Protein AF-0000000080868643 (afdb_homodimer)

Structure (mmCIF, N/CA/C/O backbone):
data_AF-0000000080868643-model_v1
#
loop_
_entity.id
_entity.type
_entity.pdbx_description
1 polymer 'Nuclear transport factor 2 family protein'
#
loop_
_atom_site.group_PDB
_atom_site.id
_atom_site.type_symbol
_atom_site.label_atom_id
_atom_site.label_alt_id
_atom_site.label_comp_id
_atom_site.label_asym_id
_atom_site.label_entity_id
_atom_site.label_seq_id
_atom_site.pdbx_PDB_ins_code
_atom_site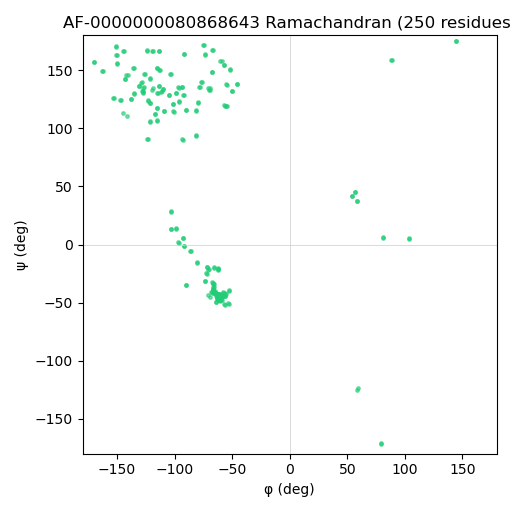.Cartn_x
_atom_site.Cartn_y
_atom_site.Cartn_z
_atom_site.occupancy
_atom_site.B_iso_or_equiv
_atom_site.auth_seq_id
_atom_site.auth_comp_id
_atom_site.auth_asym_id
_atom_site.auth_atom_id
_atom_site.pdbx_PDB_model_num
ATOM 1 N N . MET A 1 1 ? 17.516 -3.891 -23.109 1 47.38 1 MET A N 1
ATOM 2 C CA . MET A 1 1 ? 16.625 -4.742 -22.344 1 47.38 1 MET A CA 1
ATOM 3 C C . MET A 1 1 ? 15.188 -4.207 -22.391 1 47.38 1 MET A C 1
ATOM 5 O O . MET A 1 1 ? 14.977 -3.002 -22.516 1 47.38 1 MET A O 1
ATOM 9 N N . SER A 1 2 ? 14.289 -4.98 -22.844 1 57.53 2 SER A N 1
ATOM 10 C CA . SER A 1 2 ? 12.969 -4.457 -23.172 1 57.53 2 SER A CA 1
ATOM 11 C C . SER A 1 2 ? 12.336 -3.77 -21.953 1 57.53 2 SER A C 1
ATOM 13 O O . SER A 1 2 ? 12.531 -4.207 -20.828 1 57.53 2 SER A O 1
ATOM 15 N N . GLN A 1 3 ? 12.023 -2.525 -22.016 1 70.25 3 GLN A N 1
ATOM 16 C CA . GLN A 1 3 ? 11.414 -1.699 -20.984 1 70.25 3 GLN A CA 1
ATOM 17 C C . GLN A 1 3 ? 10.102 -2.314 -20.5 1 70.25 3 GLN A C 1
ATOM 19 O O . GLN A 1 3 ? 9.289 -2.781 -21.297 1 70.25 3 GLN A O 1
ATOM 24 N N . PRO A 1 4 ? 10.125 -2.619 -19.156 1 75.94 4 PRO A N 1
ATOM 25 C CA . PRO A 1 4 ? 8.844 -3.131 -18.656 1 75.94 4 PRO A CA 1
ATOM 26 C C . PRO A 1 4 ? 7.652 -2.305 -19.125 1 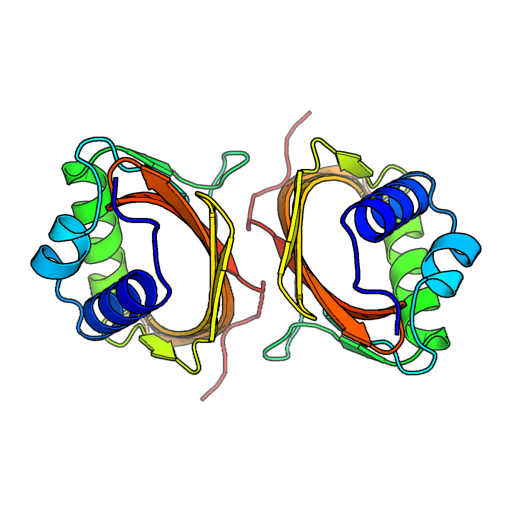75.94 4 PRO A C 1
ATOM 28 O O . PRO A 1 4 ? 7.789 -1.104 -19.375 1 75.94 4 PRO A O 1
ATOM 31 N N . THR A 1 5 ? 6.664 -3.047 -19.469 1 88 5 THR A N 1
ATOM 32 C CA . THR A 1 5 ? 5.434 -2.412 -19.922 1 88 5 THR A CA 1
ATOM 33 C C . THR A 1 5 ? 4.266 -2.793 -19.016 1 88 5 THR A C 1
ATOM 35 O O . THR A 1 5 ? 4.379 -3.711 -18.203 1 88 5 THR A O 1
ATOM 38 N N . THR A 1 6 ? 3.248 -2.084 -19.188 1 95.56 6 THR A N 1
ATOM 39 C CA . THR A 1 6 ? 2.033 -2.432 -18.453 1 95.56 6 THR A CA 1
ATOM 40 C C . THR A 1 6 ? 1.49 -3.779 -18.922 1 95.56 6 THR A C 1
ATOM 42 O O . THR A 1 6 ? 0.78 -4.457 -18.172 1 95.56 6 THR A O 1
ATOM 45 N N . GLN A 1 7 ? 1.863 -4.242 -20.078 1 95.94 7 GLN A N 1
ATOM 46 C CA . GLN A 1 7 ? 1.411 -5.535 -20.594 1 95.94 7 GLN A CA 1
ATOM 47 C C . GLN A 1 7 ? 1.932 -6.68 -19.719 1 95.94 7 GLN A C 1
ATOM 49 O O . GLN A 1 7 ? 1.234 -7.676 -19.516 1 95.94 7 GLN A O 1
ATOM 54 N N . LEU A 1 8 ? 3.174 -6.555 -19.312 1 97.19 8 LEU A N 1
ATOM 55 C CA . LEU A 1 8 ? 3.719 -7.566 -18.406 1 97.19 8 LEU A CA 1
ATOM 56 C C . LEU A 1 8 ? 2.902 -7.645 -17.125 1 97.19 8 LEU A C 1
ATOM 58 O O . LEU A 1 8 ? 2.584 -8.742 -16.656 1 97.19 8 LEU A O 1
ATOM 62 N N . LEU A 1 9 ? 2.551 -6.488 -16.531 1 98.44 9 LEU A N 1
ATOM 63 C CA . LEU A 1 9 ? 1.77 -6.457 -15.289 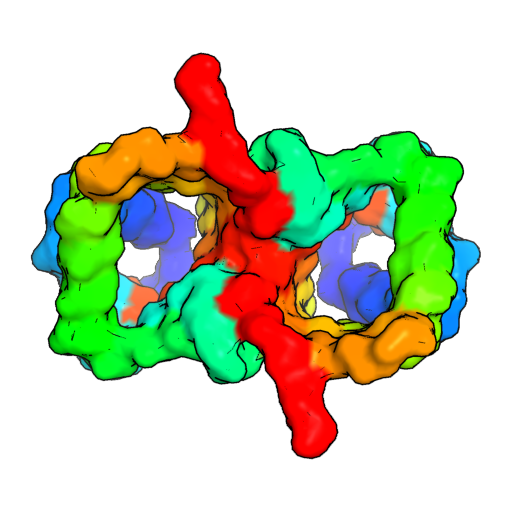1 98.44 9 LEU A CA 1
ATOM 64 C C . LEU A 1 9 ? 0.363 -6.996 -15.531 1 98.44 9 LEU A C 1
ATOM 66 O O . LEU A 1 9 ? -0.212 -7.645 -14.648 1 98.44 9 LEU A O 1
ATOM 70 N N . GLU A 1 10 ? -0.191 -6.703 -16.672 1 98.44 10 GL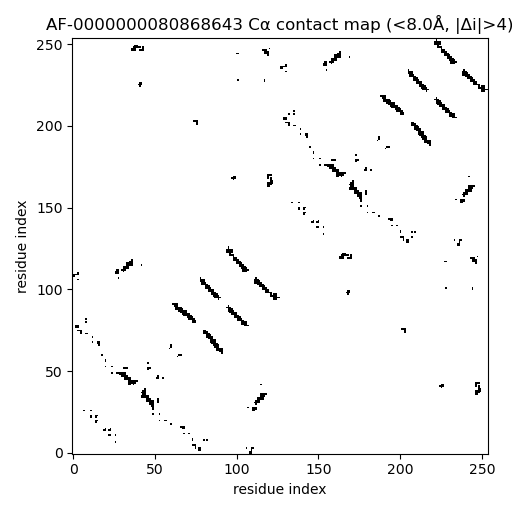U A N 1
ATOM 71 C CA . GLU A 1 10 ? -1.49 -7.262 -17.047 1 98.44 10 GLU A CA 1
ATOM 72 C C . GLU A 1 10 ? -1.435 -8.789 -17.109 1 98.44 10 GLU A C 1
ATOM 74 O O . GLU A 1 10 ? -2.299 -9.469 -16.562 1 98.44 10 GLU A O 1
ATOM 79 N N . ALA A 1 11 ? -0.429 -9.273 -17.781 1 98.44 11 ALA A N 1
ATOM 80 C CA . ALA A 1 11 ? -0.25 -10.719 -17.891 1 98.44 11 ALA A CA 1
ATOM 81 C C . ALA A 1 11 ? -0.025 -11.352 -16.516 1 98.44 11 ALA A C 1
ATOM 83 O O . ALA A 1 11 ? -0.562 -12.422 -16.234 1 98.44 11 ALA A O 1
ATOM 84 N N . PHE A 1 12 ? 0.775 -10.688 -15.758 1 98.69 12 PHE A N 1
ATOM 85 C CA . PHE A 1 12 ? 1.048 -11.172 -14.406 1 98.69 12 PHE A CA 1
ATOM 86 C C . PHE A 1 12 ? -0.232 -11.219 -13.586 1 98.69 12 PHE A C 1
ATOM 88 O O . PHE A 1 12 ? -0.521 -12.234 -12.938 1 98.69 12 PHE A O 1
ATOM 95 N N . SER A 1 13 ? -1.006 -10.164 -13.602 1 98.75 13 SER A N 1
ATOM 96 C CA . SER A 1 13 ? -2.277 -10.102 -12.883 1 98.75 13 SER A CA 1
ATOM 97 C C . SER A 1 13 ? -3.223 -11.203 -13.344 1 98.75 13 SER A C 1
ATOM 99 O O . SER A 1 13 ? -3.879 -11.852 -12.523 1 98.75 13 SER A O 1
ATOM 101 N N . ASP A 1 14 ? -3.291 -11.414 -14.633 1 98.75 14 ASP A N 1
ATOM 102 C CA . ASP A 1 14 ? -4.125 -12.477 -15.188 1 98.75 14 ASP A CA 1
ATOM 103 C C . ASP A 1 14 ? -3.697 -13.844 -14.664 1 98.75 14 ASP A C 1
ATOM 105 O O . ASP A 1 14 ? -4.539 -14.664 -14.289 1 98.75 14 ASP A O 1
ATOM 109 N N . ALA A 1 15 ? -2.408 -14.102 -14.664 1 98.88 15 ALA A N 1
ATOM 110 C CA . ALA A 1 15 ? -1.873 -15.375 -14.172 1 98.88 15 ALA A CA 1
ATOM 111 C C . ALA A 1 15 ? -2.184 -15.57 -12.695 1 98.88 15 ALA A C 1
ATOM 113 O O . ALA A 1 15 ? -2.535 -16.672 -12.266 1 98.88 15 ALA A O 1
ATOM 114 N N . LEU A 1 16 ? -2.008 -14.555 -11.906 1 98.75 16 LEU A N 1
ATOM 115 C CA . LEU A 1 16 ? -2.35 -14.609 -10.492 1 98.75 16 LEU A CA 1
ATOM 116 C C . LEU A 1 16 ? -3.814 -14.992 -10.297 1 98.75 16 LEU A C 1
ATOM 118 O O . LEU A 1 16 ? -4.133 -15.859 -9.477 1 98.75 16 LEU A O 1
ATOM 122 N N . ASN A 1 17 ? -4.688 -14.383 -11.086 1 98.75 17 ASN A N 1
ATOM 123 C CA . ASN A 1 17 ? -6.121 -14.578 -10.922 1 98.75 17 ASN A CA 1
ATOM 124 C C . ASN A 1 17 ? -6.555 -15.961 -11.398 1 98.75 17 ASN A C 1
ATOM 126 O O . ASN A 1 17 ? -7.555 -16.5 -10.922 1 98.75 17 ASN A O 1
ATOM 130 N N . ARG A 1 18 ? -5.785 -16.547 -12.289 1 98.56 18 ARG A N 1
ATOM 131 C CA . ARG A 1 18 ? -6.035 -17.906 -12.734 1 98.56 18 ARG A CA 1
ATOM 132 C C . ARG A 1 18 ? -5.371 -18.922 -11.805 1 98.56 18 ARG A C 1
ATOM 134 O O . ARG A 1 18 ? -5.516 -20.125 -11.984 1 98.56 18 ARG A O 1
ATOM 141 N N . HIS A 1 19 ? -4.664 -18.453 -10.922 1 98.81 19 HIS A N 1
ATOM 142 C CA . HIS A 1 19 ? -3.846 -19.266 -10.031 1 98.81 19 HIS A CA 1
ATOM 143 C C . HIS A 1 19 ? -2.924 -20.188 -10.82 1 98.81 19 HIS A C 1
ATOM 145 O O . HIS A 1 19 ? -2.789 -21.375 -10.492 1 98.81 19 HIS A O 1
ATOM 151 N N . ASP A 1 20 ? -2.363 -19.656 -11.844 1 98.81 20 ASP A N 1
ATOM 152 C CA . ASP A 1 20 ? -1.408 -20.344 -12.703 1 98.81 20 ASP A CA 1
ATOM 153 C C . ASP A 1 20 ? 0.027 -20.078 -12.25 1 98.81 20 ASP A C 1
ATOM 155 O O . ASP A 1 20 ? 0.69 -19.188 -12.773 1 98.81 20 ASP A O 1
ATOM 159 N N . ILE A 1 21 ? 0.496 -20.953 -11.383 1 98.88 21 ILE A N 1
ATOM 160 C CA . ILE A 1 21 ? 1.76 -20.703 -10.695 1 98.88 21 ILE A CA 1
ATOM 161 C C . ILE A 1 21 ? 2.908 -20.734 -11.703 1 98.88 21 ILE A C 1
ATOM 163 O O . ILE A 1 21 ? 3.857 -19.953 -11.602 1 98.88 21 ILE A O 1
ATOM 167 N N . ASP A 1 22 ? 2.875 -21.578 -12.641 1 98.88 22 ASP A N 1
ATOM 168 C CA . ASP A 1 22 ? 3.945 -21.656 -13.625 1 98.88 22 ASP A CA 1
ATOM 169 C C . ASP A 1 22 ? 4.039 -20.375 -14.445 1 98.88 22 ASP A C 1
ATOM 171 O O . ASP A 1 22 ? 5.137 -19.875 -14.703 1 98.88 22 ASP A O 1
ATOM 175 N N . ALA A 1 23 ? 2.916 -19.875 -14.867 1 98.88 23 ALA A N 1
ATOM 176 C CA . ALA A 1 23 ? 2.895 -18.609 -15.609 1 98.88 23 ALA A CA 1
ATOM 177 C C . ALA A 1 23 ? 3.426 -17.469 -14.766 1 98.88 23 ALA A C 1
ATOM 179 O O . ALA A 1 23 ? 4.215 -16.641 -15.242 1 98.88 23 ALA A O 1
ATOM 180 N N . VAL A 1 24 ? 2.996 -17.391 -13.5 1 98.88 24 VAL A N 1
ATOM 181 C CA . VAL A 1 24 ? 3.469 -16.344 -12.586 1 98.88 24 VAL A CA 1
ATOM 182 C C . VAL A 1 24 ? 4.992 -16.406 -12.484 1 98.88 24 VAL A C 1
ATOM 184 O O . VAL A 1 24 ? 5.672 -15.406 -12.734 1 98.88 24 VAL A O 1
ATOM 187 N N . MET A 1 25 ? 5.52 -17.578 -12.203 1 98.88 25 MET A N 1
ATOM 188 C CA . MET A 1 25 ? 6.949 -17.719 -11.961 1 98.88 25 MET A CA 1
ATOM 189 C C . MET A 1 25 ? 7.754 -17.438 -13.227 1 98.88 25 MET A C 1
ATOM 191 O O . MET A 1 25 ? 8.859 -16.906 -13.156 1 98.88 25 MET A O 1
ATOM 195 N N . SER A 1 26 ? 7.227 -17.766 -14.359 1 98.75 26 SER A N 1
ATOM 196 C CA . SER A 1 26 ? 7.926 -17.547 -15.625 1 98.75 26 SER A CA 1
ATOM 197 C C . SER A 1 26 ? 8.18 -16.062 -15.859 1 98.75 26 SER A C 1
ATOM 199 O O . SER A 1 26 ? 9.07 -15.688 -16.625 1 98.75 26 SER A O 1
ATOM 201 N N . MET A 1 27 ? 7.445 -15.211 -15.234 1 98.62 27 MET A N 1
ATOM 202 C CA . MET A 1 27 ? 7.551 -13.766 -15.438 1 98.62 27 MET A CA 1
ATOM 203 C C . MET A 1 27 ? 8.43 -13.133 -14.367 1 98.62 27 MET A C 1
ATOM 205 O O . MET A 1 27 ? 8.594 -11.914 -14.336 1 98.62 27 MET A O 1
ATOM 209 N N . MET A 1 28 ? 8.984 -13.945 -13.461 1 98.69 28 MET A N 1
ATOM 210 C CA . MET A 1 28 ? 9.812 -13.422 -12.375 1 98.69 28 MET A CA 1
ATOM 211 C C . MET A 1 28 ? 11.25 -13.914 -12.516 1 98.69 28 MET A C 1
ATOM 213 O O . MET A 1 28 ? 11.5 -14.961 -13.109 1 98.69 28 MET A O 1
ATOM 217 N N . THR A 1 29 ? 12.211 -13.141 -12.016 1 98.69 29 THR A N 1
ATOM 218 C CA . THR A 1 29 ? 13.625 -13.516 -12.062 1 98.69 29 THR A CA 1
ATOM 219 C C . THR A 1 29 ? 13.891 -14.727 -11.172 1 98.69 29 THR A C 1
ATOM 221 O O . THR A 1 29 ? 13.078 -15.055 -10.297 1 98.69 29 THR A O 1
ATOM 224 N N . ASP A 1 30 ? 15.008 -15.336 -11.289 1 98.5 30 ASP A N 1
ATOM 225 C CA . ASP A 1 30 ? 15.367 -16.516 -10.508 1 98.5 30 ASP A CA 1
ATOM 226 C C . ASP A 1 30 ? 15.508 -16.172 -9.023 1 98.5 30 ASP A C 1
ATOM 228 O O . ASP A 1 30 ? 15.18 -16.984 -8.156 1 98.5 30 ASP A O 1
ATOM 232 N N . ASP A 1 31 ? 15.977 -14.961 -8.805 1 98.75 31 ASP A N 1
ATOM 233 C CA . ASP A 1 31 ? 16.203 -14.516 -7.438 1 98.75 31 ASP A CA 1
ATOM 234 C C . ASP A 1 31 ? 15.086 -13.562 -6.984 1 98.75 31 ASP A C 1
ATOM 236 O O . ASP A 1 31 ? 15.336 -12.641 -6.207 1 98.75 31 ASP A O 1
ATOM 240 N N . CYS A 1 32 ? 13.938 -13.719 -7.527 1 98.94 32 CYS A N 1
ATOM 241 C CA . CYS A 1 32 ? 12.812 -12.836 -7.227 1 98.94 32 CYS A CA 1
ATOM 242 C C . CYS A 1 32 ? 12.508 -12.828 -5.734 1 98.94 32 CYS A C 1
ATOM 244 O O . CYS A 1 32 ? 12.883 -13.758 -5.012 1 98.94 32 CYS A O 1
ATOM 246 N N . VAL A 1 33 ? 11.93 -11.766 -5.285 1 98.94 33 VAL A N 1
ATOM 247 C CA . VAL A 1 33 ? 11.469 -11.602 -3.908 1 98.94 33 VAL A CA 1
ATOM 248 C C . VAL A 1 33 ? 10 -11.188 -3.896 1 98.94 33 VAL A C 1
ATOM 250 O O . VAL A 1 33 ? 9.578 -10.352 -4.695 1 98.94 33 VAL A O 1
ATOM 253 N N . PHE A 1 34 ? 9.25 -11.82 -3.033 1 98.94 34 PHE A N 1
ATOM 254 C CA . PHE A 1 34 ? 7.875 -11.43 -2.736 1 98.94 34 PHE A CA 1
ATOM 255 C C . PHE A 1 34 ? 7.734 -11.008 -1.279 1 98.94 34 PHE A C 1
ATOM 257 O O . PHE A 1 34 ? 7.914 -11.82 -0.372 1 98.94 34 PHE A O 1
ATOM 264 N N . HIS A 1 35 ? 7.477 -9.703 -1.01 1 98.94 35 HIS A N 1
ATOM 265 C CA . HIS A 1 35 ? 7.117 -9.203 0.311 1 98.94 35 HIS A CA 1
ATOM 266 C C . HIS A 1 35 ? 5.605 -9.219 0.518 1 98.94 35 HIS A C 1
ATOM 268 O O . HIS A 1 35 ? 4.871 -8.508 -0.164 1 98.94 35 HIS A O 1
ATOM 274 N N . ALA A 1 36 ? 5.188 -10.039 1.471 1 98.75 36 ALA A N 1
ATOM 275 C CA . ALA A 1 36 ? 3.758 -10.195 1.729 1 98.75 36 ALA A CA 1
ATOM 276 C C . ALA A 1 36 ? 3.197 -8.977 2.461 1 98.75 36 ALA A C 1
ATOM 278 O O . ALA A 1 36 ? 3.951 -8.102 2.893 1 98.75 36 ALA A O 1
ATOM 279 N N . ILE A 1 37 ? 1.905 -8.914 2.607 1 98.5 37 ILE A N 1
ATOM 280 C CA . ILE A 1 37 ? 1.199 -7.75 3.131 1 98.5 37 ILE A CA 1
ATOM 281 C C . ILE A 1 37 ? 1.481 -7.602 4.625 1 98.5 37 ILE A C 1
ATOM 283 O O . ILE A 1 37 ? 1.339 -6.512 5.184 1 98.5 37 ILE A O 1
ATOM 287 N N . ALA A 1 38 ? 1.878 -8.688 5.242 1 98.44 38 ALA A N 1
ATOM 288 C CA . ALA A 1 38 ? 1.992 -8.711 6.695 1 98.44 38 ALA A CA 1
ATOM 289 C C . ALA A 1 38 ? 3.186 -9.555 7.141 1 98.44 38 ALA A C 1
ATOM 291 O O . ALA A 1 38 ? 3.709 -10.359 6.363 1 98.44 38 ALA A O 1
ATOM 292 N N . GLY A 1 39 ? 3.568 -9.453 8.383 1 98 39 GLY A N 1
ATOM 293 C CA . GLY A 1 39 ? 4.652 -10.211 8.992 1 98 39 GLY A CA 1
ATOM 294 C C . GLY A 1 39 ? 5.434 -9.422 10.023 1 98 39 GLY A C 1
ATOM 295 O O . GLY A 1 39 ? 5.223 -8.219 10.18 1 98 39 GLY A O 1
ATOM 296 N N . PRO A 1 40 ? 6.316 -10.078 10.625 1 97.31 40 PRO A N 1
ATOM 297 C CA . PRO A 1 40 ? 7.02 -9.438 11.734 1 97.31 40 PRO A CA 1
ATOM 298 C C . PRO A 1 40 ? 8.141 -8.508 11.273 1 97.31 40 PRO A C 1
ATOM 300 O O . PRO A 1 40 ? 8.625 -7.688 12.055 1 97.31 40 PRO A O 1
ATOM 303 N N . GLU A 1 41 ? 8.539 -8.617 10.047 1 97.69 41 GLU A N 1
ATOM 304 C CA . GLU A 1 41 ? 9.664 -7.824 9.562 1 97.69 41 GLU A CA 1
ATOM 305 C C . GLU A 1 41 ? 9.188 -6.512 8.945 1 97.69 41 GLU A C 1
ATOM 307 O O . GLU A 1 41 ? 8 -6.363 8.625 1 97.69 41 GLU A O 1
ATOM 312 N N . LEU A 1 42 ? 10.062 -5.551 8.758 1 97.81 42 LEU A N 1
ATOM 313 C CA . LEU A 1 42 ? 9.758 -4.219 8.242 1 97.81 42 LEU A CA 1
ATOM 314 C C . LEU A 1 42 ? 9 -4.305 6.926 1 97.81 42 LEU A C 1
ATOM 316 O O . LEU A 1 42 ? 8.023 -3.576 6.719 1 97.81 42 LEU A O 1
ATOM 320 N N . GLN A 1 43 ? 9.328 -5.223 6.027 1 97.62 43 GLN A N 1
ATOM 321 C CA . GLN A 1 43 ? 8.719 -5.398 4.715 1 97.62 43 GLN A CA 1
ATOM 322 C C . GLN A 1 43 ? 7.578 -6.414 4.77 1 97.62 43 GLN A C 1
ATOM 324 O O . GLN A 1 43 ? 7.047 -6.812 3.73 1 97.62 43 GLN A O 1
ATOM 329 N N . GLY A 1 44 ? 7.234 -6.887 5.98 1 97.88 44 GLY A N 1
ATOM 330 C CA . GLY A 1 44 ? 6.414 -8.086 6.082 1 97.88 44 GLY A CA 1
ATOM 331 C C . GLY A 1 44 ? 7.199 -9.367 5.883 1 97.88 44 GLY A C 1
ATOM 332 O O . GLY A 1 44 ? 8.43 -9.359 5.934 1 97.88 44 GLY A O 1
ATOM 333 N N . LYS A 1 45 ? 6.48 -10.438 5.797 1 98.44 45 LYS A N 1
ATOM 334 C CA . LYS A 1 45 ? 7.156 -11.695 5.484 1 98.44 45 LYS A CA 1
ATOM 335 C C . LYS A 1 45 ? 7.676 -11.695 4.047 1 98.44 45 LYS A C 1
ATOM 337 O O . LYS A 1 45 ? 6.949 -11.336 3.117 1 98.44 45 LYS A O 1
ATOM 342 N N . SER A 1 46 ? 8.914 -12.102 3.936 1 98.81 46 SER A N 1
ATOM 343 C CA . SER A 1 46 ? 9.531 -12.164 2.613 1 98.81 46 SER A CA 1
ATOM 344 C C . SER A 1 46 ? 9.75 -13.602 2.172 1 98.81 46 SER A C 1
ATOM 346 O O . SER A 1 46 ? 10.172 -14.445 2.967 1 98.81 46 SER A O 1
ATOM 348 N N . PHE A 1 47 ? 9.375 -13.844 0.964 1 98.88 47 PHE A N 1
ATOM 349 C CA . PHE A 1 47 ? 9.727 -15.07 0.26 1 98.88 47 PHE A CA 1
ATOM 350 C C . PHE A 1 47 ? 10.82 -14.805 -0.771 1 98.88 47 PHE A C 1
ATOM 352 O O . PHE A 1 47 ? 10.672 -13.93 -1.624 1 98.88 47 PHE A O 1
ATOM 359 N N . VAL A 1 48 ? 11.867 -15.594 -0.708 1 98.88 48 VAL A N 1
ATOM 360 C CA . VAL A 1 48 ? 13.047 -15.258 -1.493 1 98.88 48 VAL A CA 1
ATOM 361 C C . VAL A 1 48 ? 13.398 -16.422 -2.42 1 98.88 48 VAL A C 1
ATOM 363 O O . VAL A 1 48 ? 13.641 -17.531 -1.96 1 98.88 48 VAL A O 1
ATOM 366 N N . GLY A 1 49 ? 13.445 -16.062 -3.666 1 98.88 49 GLY A N 1
ATOM 367 C CA . GLY A 1 49 ? 13.719 -17.062 -4.68 1 98.88 49 GLY A CA 1
ATOM 368 C C . GLY A 1 49 ? 12.469 -17.75 -5.203 1 98.88 49 GLY A C 1
ATOM 369 O O . GLY A 1 49 ? 11.43 -17.734 -4.539 1 98.88 49 GLY A O 1
ATOM 370 N N . GLN A 1 50 ? 12.602 -18.328 -6.395 1 98.81 50 GLN A N 1
ATOM 371 C CA . GLN A 1 50 ? 11.461 -18.922 -7.086 1 98.81 50 GLN A CA 1
ATOM 372 C C . GLN A 1 50 ? 10.773 -19.969 -6.215 1 98.81 50 GLN A C 1
ATOM 374 O O . GLN A 1 50 ? 9.547 -20.016 -6.137 1 98.81 50 GLN A O 1
ATOM 379 N N . ALA A 1 51 ? 11.547 -20.766 -5.566 1 98.81 51 ALA A N 1
ATOM 380 C CA . ALA A 1 51 ? 10.977 -21.875 -4.789 1 98.81 51 ALA A CA 1
ATOM 381 C C . ALA A 1 51 ? 10.109 -21.344 -3.65 1 98.81 51 ALA A C 1
ATOM 383 O O . ALA A 1 51 ? 8.969 -21.766 -3.482 1 98.81 51 ALA A O 1
ATOM 384 N N . GLU A 1 52 ? 10.633 -20.406 -2.889 1 98.88 52 GLU A N 1
ATOM 385 C CA . GLU A 1 52 ? 9.891 -19.859 -1.757 1 98.88 52 GLU A CA 1
ATOM 386 C C . GLU A 1 52 ? 8.695 -19.047 -2.227 1 98.88 52 GLU A C 1
ATOM 388 O O . GLU A 1 52 ? 7.621 -19.094 -1.621 1 98.88 52 GLU A O 1
ATOM 393 N N . VAL A 1 53 ? 8.898 -18.281 -3.26 1 98.94 53 VAL A N 1
ATOM 394 C CA . VAL A 1 53 ? 7.797 -17.469 -3.775 1 98.94 53 VAL A CA 1
ATOM 395 C C . VAL A 1 53 ? 6.68 -18.375 -4.281 1 98.94 53 VAL A C 1
ATOM 397 O O . VAL A 1 53 ? 5.504 -18.156 -3.965 1 98.94 53 VAL A O 1
ATOM 400 N N . ARG A 1 54 ? 7.035 -19.406 -5.059 1 98.88 54 ARG A N 1
ATOM 401 C CA . ARG A 1 54 ? 6.066 -20.391 -5.516 1 98.88 54 ARG A CA 1
ATOM 402 C C . ARG A 1 54 ? 5.277 -20.969 -4.348 1 98.88 54 ARG A C 1
ATOM 404 O O . ARG A 1 54 ? 4.047 -20.984 -4.367 1 98.88 54 ARG A O 1
ATOM 411 N N . GLN A 1 55 ? 5.965 -21.406 -3.365 1 98.81 55 GLN A N 1
ATOM 412 C CA . GLN A 1 55 ? 5.32 -22.016 -2.213 1 98.81 55 GLN A CA 1
ATOM 413 C C . GLN A 1 55 ? 4.41 -21.031 -1.491 1 98.81 55 GLN A C 1
ATOM 415 O O . GLN A 1 55 ? 3.314 -21.391 -1.06 1 98.81 55 GLN A O 1
ATOM 420 N N . GLY A 1 56 ? 4.906 -19.844 -1.319 1 98.56 56 GLY A N 1
ATOM 421 C CA . GLY A 1 56 ? 4.109 -18.828 -0.662 1 98.56 56 GLY A CA 1
ATOM 422 C C . GLY A 1 56 ? 2.799 -18.547 -1.37 1 98.56 56 GLY A C 1
ATOM 423 O O . GLY A 1 56 ? 1.742 -18.5 -0.736 1 98.56 56 GLY A O 1
ATOM 424 N N . LEU A 1 57 ? 2.844 -18.359 -2.643 1 98.75 57 LEU A N 1
ATOM 425 C CA . LEU A 1 57 ? 1.649 -18.062 -3.428 1 98.75 57 LEU A CA 1
ATOM 426 C C . LEU A 1 57 ? 0.701 -19.266 -3.443 1 98.75 57 LEU A C 1
ATOM 428 O O . LEU A 1 57 ? -0.511 -19.094 -3.283 1 98.75 57 LEU A O 1
ATOM 432 N N . GLU A 1 58 ? 1.223 -20.453 -3.584 1 98.69 58 GLU A N 1
ATOM 433 C CA . GLU A 1 58 ? 0.389 -21.641 -3.586 1 98.69 58 GLU A CA 1
ATOM 434 C C . GLU A 1 58 ? -0.302 -21.844 -2.24 1 98.69 58 GLU A C 1
ATOM 436 O O . GLU A 1 58 ? -1.474 -22.219 -2.188 1 98.69 58 GLU A O 1
ATOM 441 N N . ASN A 1 59 ? 0.438 -21.625 -1.209 1 98.44 59 ASN A N 1
ATOM 442 C CA . ASN A 1 59 ? -0.165 -21.719 0.117 1 98.44 59 ASN A CA 1
ATOM 443 C C . ASN A 1 59 ? -1.282 -20.688 0.291 1 98.44 59 ASN A C 1
ATOM 445 O O . ASN A 1 59 ? -2.322 -20.984 0.88 1 98.44 59 ASN A O 1
ATOM 449 N N . ALA A 1 60 ? -1.046 -19.484 -0.166 1 97.75 60 ALA A N 1
ATOM 450 C CA . ALA A 1 60 ? -2.076 -18.453 -0.106 1 97.75 60 ALA A CA 1
ATOM 451 C C . ALA A 1 60 ? -3.338 -18.906 -0.844 1 97.75 60 ALA A C 1
ATOM 453 O O . ALA A 1 60 ? -4.453 -18.703 -0.354 1 97.75 60 ALA A O 1
ATOM 454 N N . TRP A 1 61 ? -3.176 -19.531 -1.987 1 98.5 61 TRP A N 1
ATOM 455 C CA . TRP A 1 61 ? -4.305 -19.953 -2.805 1 98.5 61 TRP A CA 1
ATOM 456 C C . TRP A 1 61 ? -5 -21.156 -2.18 1 98.5 61 TRP A C 1
ATOM 458 O O . TRP A 1 61 ? -6.207 -21.359 -2.363 1 98.5 61 TRP A O 1
ATOM 468 N N . LYS A 1 62 ? -4.246 -21.953 -1.508 1 98.5 62 LYS A N 1
ATOM 469 C CA . LYS A 1 62 ? -4.855 -23.047 -0.758 1 98.5 62 LYS A CA 1
ATOM 470 C C . LYS A 1 62 ? -5.707 -22.516 0.392 1 98.5 62 LYS A C 1
ATOM 472 O O . LYS A 1 62 ? -6.77 -23.062 0.688 1 98.5 62 LYS A O 1
ATOM 477 N N . THR A 1 63 ? -5.242 -21.516 1.021 1 98.06 63 THR A N 1
ATOM 478 C CA . THR A 1 63 ? -5.945 -20.891 2.141 1 98.06 63 THR A CA 1
ATOM 479 C C . THR A 1 63 ? -7.195 -20.172 1.659 1 98.06 63 THR A C 1
ATOM 481 O O . THR A 1 63 ? -8.242 -20.234 2.299 1 98.06 63 THR A O 1
ATOM 484 N N . ALA A 1 64 ? -7.082 -19.438 0.603 1 98.38 64 ALA A N 1
ATOM 485 C CA . ALA A 1 64 ? -8.18 -18.75 -0.065 1 98.38 64 ALA A CA 1
ATOM 486 C C . ALA A 1 64 ? -8.281 -19.172 -1.53 1 98.38 64 ALA A C 1
ATOM 488 O O . ALA A 1 64 ? -7.746 -18.484 -2.41 1 98.38 64 ALA A O 1
ATOM 489 N N . PRO A 1 65 ? -9.016 -20.141 -1.852 1 98.5 65 PRO A N 1
ATOM 490 C CA . PRO A 1 65 ? -9.008 -20.719 -3.197 1 98.5 65 PRO A CA 1
ATOM 491 C C . PRO A 1 65 ? -9.664 -19.797 -4.23 1 98.5 65 PRO A C 1
ATOM 493 O O . PRO A 1 65 ? -9.492 -20.016 -5.438 1 98.5 65 PRO A O 1
ATOM 496 N N . ASP A 1 66 ? -10.469 -18.844 -3.75 1 98.5 66 ASP A N 1
ATOM 497 C CA . ASP A 1 66 ? -11.117 -17.922 -4.68 1 98.5 66 ASP A CA 1
ATOM 498 C C . ASP A 1 66 ? -10.422 -16.562 -4.684 1 98.5 66 ASP A C 1
ATOM 500 O O . ASP A 1 66 ? -10.984 -15.578 -5.16 1 98.5 66 ASP A O 1
ATOM 504 N N . ALA A 1 67 ? -9.219 -16.484 -4.098 1 98.69 67 ALA A N 1
ATOM 505 C CA . ALA A 1 67 ? -8.469 -15.227 -4.074 1 98.69 67 ALA A CA 1
ATOM 506 C C . ALA A 1 67 ? -8.375 -14.609 -5.469 1 98.69 67 ALA A C 1
ATOM 508 O O . ALA A 1 67 ? -8.078 -15.312 -6.441 1 98.69 67 ALA A O 1
ATOM 509 N N . SER A 1 68 ? -8.656 -13.367 -5.574 1 98.81 68 SER A N 1
ATOM 510 C CA . SER A 1 68 ? -8.562 -12.648 -6.844 1 98.81 68 SER A CA 1
ATOM 511 C C . SER A 1 68 ? -8.219 -11.18 -6.621 1 98.81 68 SER A C 1
ATOM 513 O O . SER A 1 68 ? -8.445 -10.641 -5.535 1 98.81 68 SER A O 1
ATOM 515 N N . TRP A 1 69 ? -7.676 -10.609 -7.523 1 98.75 69 TRP A N 1
ATOM 516 C CA . TRP A 1 69 ? -7.309 -9.195 -7.617 1 98.75 69 TRP A CA 1
ATOM 517 C C . TRP A 1 69 ? -7.973 -8.547 -8.828 1 98.75 69 TRP A C 1
ATOM 519 O O . TRP A 1 69 ? -7.5 -8.695 -9.953 1 98.75 69 TRP A O 1
ATOM 529 N N . THR A 1 70 ? -8.984 -7.742 -8.516 1 98.31 70 THR A N 1
ATOM 530 C CA . THR A 1 70 ? -9.844 -7.238 -9.578 1 98.31 70 THR A CA 1
ATOM 531 C C . THR A 1 70 ? -9.695 -5.727 -9.727 1 98.31 70 THR A C 1
ATOM 533 O O . THR A 1 70 ? -9.023 -5.082 -8.914 1 98.31 70 THR A O 1
ATOM 536 N N . ASP A 1 71 ? -10.219 -5.184 -10.836 1 97.75 71 ASP A N 1
ATOM 537 C CA . ASP A 1 71 ? -10.219 -3.754 -11.125 1 97.75 71 ASP A CA 1
ATOM 538 C C . ASP A 1 71 ? -8.805 -3.186 -11.117 1 97.75 71 ASP A C 1
ATOM 540 O O . ASP A 1 71 ? -8.547 -2.152 -10.492 1 97.75 71 ASP A O 1
ATOM 544 N N . ALA A 1 72 ? -7.902 -3.859 -11.734 1 98.5 72 ALA A N 1
ATOM 545 C CA . ALA A 1 72 ? -6.492 -3.498 -11.633 1 98.5 72 ALA A CA 1
ATOM 546 C C . ALA A 1 72 ? -6.16 -2.32 -12.539 1 98.5 72 ALA A C 1
ATOM 548 O O . ALA A 1 72 ? -6.637 -2.254 -13.68 1 98.5 72 ALA A O 1
ATOM 549 N N . GLU A 1 73 ? -5.469 -1.411 -12.102 1 98.31 73 GLU A N 1
ATOM 550 C CA . GLU A 1 73 ? -4.789 -0.364 -12.859 1 98.31 73 GLU A CA 1
ATOM 551 C C . GLU A 1 73 ? -3.275 -0.488 -12.742 1 98.31 73 GLU A C 1
ATOM 553 O O . GLU A 1 73 ? -2.742 -0.619 -11.641 1 98.31 73 GLU A O 1
ATOM 558 N N . HIS A 1 74 ? -2.629 -0.459 -13.891 1 98.44 74 HIS A N 1
ATOM 559 C CA . HIS A 1 74 ? -1.19 -0.702 -13.938 1 98.44 74 HIS A CA 1
ATOM 560 C C . HIS A 1 74 ? -0.434 0.552 -14.367 1 98.44 74 HIS A C 1
ATOM 562 O O . HIS A 1 74 ? -0.86 1.258 -15.281 1 98.44 74 HIS A O 1
ATOM 568 N N . HIS A 1 75 ? 0.649 0.8 -13.664 1 97.69 75 HIS A N 1
ATOM 569 C CA . HIS A 1 75 ? 1.567 1.887 -13.984 1 97.69 75 HIS A CA 1
ATOM 570 C C . HIS A 1 75 ? 3.01 1.395 -14.023 1 97.69 75 HIS A C 1
ATOM 572 O O . HIS A 1 75 ? 3.422 0.589 -13.188 1 97.69 75 HIS A O 1
ATOM 578 N N . VAL A 1 76 ? 3.75 1.825 -15.031 1 97.31 76 VAL A N 1
ATOM 579 C CA . VAL A 1 76 ? 5.164 1.486 -15.141 1 97.31 76 VAL A CA 1
ATOM 580 C C . VAL A 1 76 ? 5.988 2.758 -15.32 1 97.31 76 VAL A C 1
ATOM 582 O O . VAL A 1 76 ? 5.648 3.613 -16.141 1 97.31 76 VAL A O 1
ATOM 585 N N . ILE A 1 77 ? 6.984 2.902 -14.562 1 94.38 77 ILE A N 1
ATOM 586 C CA . ILE A 1 77 ? 7.887 4.047 -14.625 1 94.38 77 ILE A CA 1
ATOM 587 C C . ILE A 1 77 ? 9.328 3.584 -14.398 1 94.38 77 ILE A C 1
ATOM 589 O O . ILE A 1 77 ? 9.711 3.26 -13.266 1 94.38 77 ILE A O 1
ATOM 593 N N . GLY A 1 78 ? 10.117 3.637 -15.43 1 93.25 78 GLY A N 1
ATOM 594 C CA . GLY A 1 78 ? 11.461 3.078 -15.336 1 93.25 78 GLY A CA 1
ATOM 595 C C . GLY A 1 78 ? 11.469 1.6 -15 1 93.25 78 GLY A C 1
ATOM 596 O O . GLY A 1 78 ? 10.812 0.799 -15.672 1 93.25 78 GLY A O 1
ATOM 597 N N . ASP A 1 79 ? 12.172 1.273 -13.906 1 95.75 79 ASP A N 1
ATOM 598 C CA . ASP A 1 79 ? 12.266 -0.123 -13.492 1 95.75 79 ASP A CA 1
ATOM 599 C C . ASP A 1 79 ? 11.266 -0.427 -12.375 1 95.75 79 ASP A C 1
ATOM 601 O O . ASP A 1 79 ? 11.367 -1.46 -11.711 1 95.75 79 ASP A O 1
ATOM 605 N N . LYS A 1 80 ? 10.391 0.482 -12.219 1 97.69 80 LYS A N 1
ATOM 606 C CA . LYS A 1 80 ? 9.367 0.286 -11.203 1 97.69 80 LYS A CA 1
ATOM 607 C C . LYS A 1 80 ? 7.988 0.113 -11.836 1 97.69 80 LYS A C 1
ATOM 609 O O . LYS A 1 80 ? 7.73 0.626 -12.93 1 97.69 80 LYS A O 1
ATOM 614 N N . GLY A 1 81 ? 7.133 -0.633 -11.195 1 98.12 81 GLY A N 1
ATOM 615 C CA . GLY A 1 81 ? 5.723 -0.783 -11.523 1 98.12 81 GLY A CA 1
ATOM 616 C C . GLY A 1 81 ? 4.82 -0.721 -10.305 1 98.12 81 GLY A C 1
ATOM 617 O O . GLY A 1 81 ? 5.238 -1.062 -9.203 1 98.12 81 GLY A O 1
ATOM 618 N N . PHE A 1 82 ? 3.625 -0.296 -10.508 1 98.62 82 PHE A N 1
ATOM 619 C CA . PHE A 1 82 ? 2.604 -0.238 -9.469 1 98.62 82 PHE A CA 1
ATOM 620 C C . PHE A 1 82 ? 1.259 -0.715 -10 1 98.62 82 PHE A C 1
ATOM 622 O O . PHE A 1 82 ? 0.804 -0.254 -11.055 1 98.62 82 PHE A O 1
ATOM 629 N N . THR A 1 83 ? 0.676 -1.661 -9.367 1 98.81 83 THR A N 1
ATOM 630 C CA . THR A 1 83 ? -0.67 -2.133 -9.672 1 98.81 83 THR A CA 1
ATOM 631 C C . THR A 1 83 ? -1.614 -1.863 -8.5 1 98.81 83 THR A C 1
ATOM 633 O O . THR A 1 83 ? -1.368 -2.311 -7.379 1 98.81 83 THR A O 1
ATOM 636 N N . GLU A 1 84 ? -2.617 -1.07 -8.703 1 98.88 84 GLU A N 1
ATOM 637 C CA . GLU A 1 84 ? -3.729 -0.927 -7.766 1 98.88 84 GLU A CA 1
ATOM 638 C C . GLU A 1 84 ? -4.867 -1.88 -8.117 1 98.88 84 GLU A C 1
ATOM 640 O O . GLU A 1 84 ? -5.316 -1.929 -9.258 1 98.88 84 GLU A O 1
ATOM 645 N N . SER A 1 85 ? -5.301 -2.613 -7.121 1 98.88 85 SER A N 1
ATOM 646 C CA . SER A 1 85 ? -6.375 -3.57 -7.367 1 98.88 85 SER A CA 1
ATOM 647 C C . SER A 1 85 ? -7.211 -3.793 -6.113 1 98.88 85 SER A C 1
ATOM 649 O O . SER A 1 85 ? -6.941 -3.205 -5.066 1 98.88 85 SER A O 1
ATOM 651 N N . THR A 1 86 ? -8.312 -4.477 -6.242 1 98.88 86 THR A N 1
ATOM 652 C CA . THR A 1 86 ? -9.117 -4.969 -5.129 1 98.88 86 THR A CA 1
ATOM 653 C C . THR A 1 86 ? -8.852 -6.453 -4.891 1 98.88 86 THR A C 1
ATOM 655 O O . THR A 1 86 ? -9.141 -7.285 -5.754 1 98.88 86 THR A O 1
ATOM 658 N N . TYR A 1 87 ? -8.297 -6.746 -3.758 1 98.81 87 TYR A N 1
ATOM 659 C CA . TYR A 1 87 ? -8.219 -8.141 -3.338 1 98.81 87 TYR A CA 1
ATOM 660 C C . TYR A 1 87 ? -9.57 -8.625 -2.826 1 98.81 87 TYR A C 1
ATOM 662 O O . TYR A 1 87 ? -10.266 -7.91 -2.1 1 98.81 87 TYR A O 1
ATOM 670 N N . GLN A 1 88 ? -9.906 -9.82 -3.168 1 98.56 88 GLN A N 1
ATOM 671 C CA . GLN A 1 88 ? -11.023 -10.523 -2.549 1 98.56 88 GLN A CA 1
ATOM 672 C C . GLN A 1 88 ? -10.719 -12.008 -2.391 1 98.56 88 GLN A C 1
ATOM 674 O O . GLN A 1 88 ? -10.102 -12.617 -3.27 1 98.56 88 GLN A O 1
ATOM 679 N N . GLY A 1 89 ? -11.148 -12.555 -1.336 1 98.38 89 GLY A N 1
ATOM 680 C CA . GLY A 1 89 ? -10.961 -13.977 -1.086 1 98.38 89 GLY A CA 1
ATOM 681 C C . GLY A 1 89 ? -11.75 -14.477 0.109 1 98.38 89 GLY A C 1
ATOM 682 O O . GLY A 1 89 ? -12.156 -13.688 0.965 1 98.38 89 GLY A O 1
ATOM 683 N N . THR A 1 90 ? -11.992 -15.758 0.087 1 98.44 90 THR A N 1
ATOM 684 C CA . THR A 1 90 ? -12.602 -16.484 1.192 1 98.44 90 THR A CA 1
ATOM 685 C C . THR A 1 90 ? -11.688 -17.609 1.684 1 98.44 90 THR A C 1
ATOM 687 O O . THR A 1 90 ? -11.352 -18.516 0.924 1 98.44 90 THR A O 1
ATOM 690 N N . THR A 1 91 ? -11.336 -17.547 2.965 1 98.06 91 THR A N 1
ATOM 691 C CA . THR A 1 91 ? -10.477 -18.594 3.496 1 98.06 91 THR A CA 1
ATOM 692 C C . THR A 1 91 ? -11.258 -19.891 3.678 1 98.06 91 THR A C 1
ATOM 694 O O . THR A 1 91 ? -12.492 -19.891 3.674 1 98.06 91 THR A O 1
ATOM 697 N N . THR A 1 92 ? -10.5 -20.922 3.812 1 97.69 92 THR A N 1
ATOM 698 C CA . THR A 1 92 ? -11.109 -22.234 3.938 1 97.69 92 THR A CA 1
ATOM 699 C C . THR A 1 92 ? -11.969 -22.328 5.191 1 97.69 92 THR A C 1
ATOM 701 O O . THR A 1 92 ? -12.922 -23.109 5.246 1 97.69 92 THR A O 1
ATOM 704 N N . ASP A 1 93 ? -11.805 -21.516 6.18 1 96.31 93 ASP A N 1
ATOM 705 C CA . ASP A 1 93 ? -12.602 -21.5 7.402 1 96.31 93 ASP A CA 1
ATOM 706 C C . ASP A 1 93 ? -13.781 -20.531 7.273 1 96.31 93 ASP A C 1
ATOM 708 O O . ASP A 1 93 ? -14.484 -20.266 8.25 1 96.31 93 ASP A O 1
ATOM 712 N N . GLY A 1 94 ? -13.867 -19.891 6.148 1 96.75 94 GLY A N 1
ATOM 713 C CA . GLY A 1 94 ? -15.094 -19.188 5.828 1 96.75 94 GLY A CA 1
ATOM 714 C C . GLY A 1 94 ? -14.977 -17.688 6.008 1 96.75 94 GLY A C 1
ATOM 715 O O . GLY A 1 94 ? -15.953 -16.953 5.848 1 96.75 94 GLY A O 1
ATOM 716 N N . VAL A 1 95 ? -13.859 -17.156 6.297 1 97.12 95 VAL A N 1
ATOM 717 C CA . VAL A 1 95 ? -13.664 -15.711 6.469 1 97.12 95 VAL A CA 1
ATOM 718 C C . VAL A 1 95 ? -13.539 -15.039 5.102 1 97.12 95 VAL A C 1
ATOM 720 O O . VAL A 1 95 ? -12.672 -15.398 4.301 1 97.12 95 VAL A O 1
ATOM 723 N N . ARG A 1 96 ? -14.391 -14.086 4.809 1 98.06 96 ARG A N 1
ATOM 724 C CA . ARG A 1 96 ? -14.367 -13.328 3.562 1 98.06 96 ARG A CA 1
ATOM 725 C C . ARG A 1 96 ? -13.68 -11.984 3.76 1 98.06 96 ARG A C 1
ATOM 727 O O . ARG A 1 96 ? -13.992 -11.25 4.695 1 98.06 96 ARG A O 1
ATOM 734 N N . SER A 1 97 ? -12.766 -11.711 2.879 1 98.06 97 SER A N 1
ATOM 735 C CA . SER A 1 97 ? -12.031 -10.453 2.91 1 98.06 97 SER A CA 1
ATOM 736 C C . SER A 1 97 ? -12.109 -9.734 1.567 1 98.06 97 SER A C 1
ATOM 738 O O . SER A 1 97 ? -12.211 -10.375 0.52 1 98.06 97 SER A O 1
ATOM 740 N N . GLU A 1 98 ? -12.117 -8.508 1.591 1 98.69 98 GLU A N 1
ATOM 741 C CA . GLU A 1 98 ? -12.086 -7.598 0.45 1 98.69 98 GLU A CA 1
ATOM 742 C C . GLU A 1 98 ? -11.469 -6.258 0.836 1 98.69 98 GLU A C 1
ATOM 744 O O . GLU A 1 98 ? -11.891 -5.633 1.813 1 98.69 98 GLU A O 1
ATOM 749 N N . ALA A 1 99 ? -10.492 -5.875 0.117 1 98.56 99 ALA A N 1
ATOM 750 C CA . ALA A 1 99 ? -9.836 -4.609 0.432 1 98.56 99 ALA A CA 1
ATOM 751 C C . ALA A 1 99 ? -9 -4.113 -0.749 1 98.56 99 ALA A C 1
ATOM 753 O O . ALA A 1 99 ? -8.492 -4.914 -1.533 1 98.56 99 ALA A O 1
ATOM 754 N N . ARG A 1 100 ? -8.852 -2.842 -0.917 1 98.81 100 ARG A N 1
ATOM 755 C CA . ARG A 1 100 ? -7.938 -2.279 -1.905 1 98.81 100 ARG A CA 1
ATOM 756 C C . ARG A 1 100 ? -6.488 -2.572 -1.539 1 98.81 100 ARG A C 1
ATOM 758 O O . ARG A 1 100 ? -6.152 -2.699 -0.359 1 98.81 100 ARG A O 1
ATOM 765 N N . MET A 1 101 ? -5.688 -2.711 -2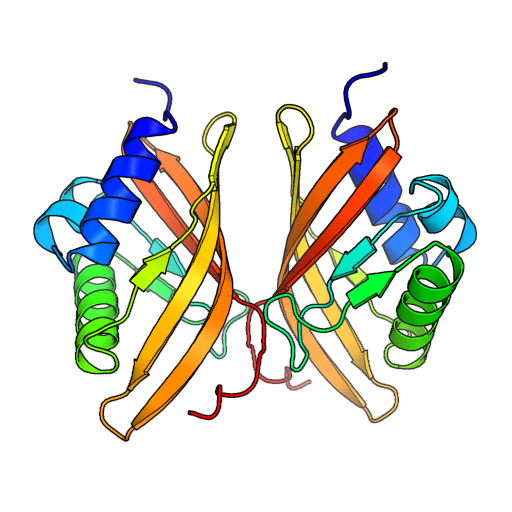.559 1 98.88 101 MET A N 1
ATOM 766 C CA . MET A 1 101 ? -4.277 -3.016 -2.33 1 98.88 101 MET A CA 1
ATOM 767 C C . MET A 1 101 ? -3.41 -2.447 -3.449 1 98.88 101 MET A C 1
ATOM 769 O O . MET A 1 101 ? -3.926 -2.014 -4.48 1 98.88 101 MET A O 1
ATOM 773 N N . ILE A 1 102 ? -2.109 -2.33 -3.23 1 98.88 102 ILE A N 1
ATOM 774 C CA . ILE A 1 102 ? -1.107 -1.983 -4.234 1 98.88 102 ILE A CA 1
ATOM 775 C C . ILE A 1 102 ? 0.017 -3.016 -4.219 1 98.88 102 ILE A C 1
ATOM 777 O O . ILE A 1 102 ? 0.491 -3.41 -3.15 1 98.88 102 ILE A O 1
ATOM 781 N N . ASP A 1 103 ? 0.383 -3.488 -5.316 1 98.88 103 ASP A N 1
ATOM 782 C CA . ASP A 1 103 ? 1.651 -4.184 -5.512 1 98.88 103 ASP A CA 1
ATOM 783 C C . ASP A 1 103 ? 2.68 -3.271 -6.18 1 98.88 103 ASP A C 1
ATOM 785 O O . ASP A 1 103 ? 2.443 -2.762 -7.277 1 98.88 103 ASP A O 1
ATOM 789 N N . ALA A 1 104 ? 3.789 -3.051 -5.52 1 98.88 104 ALA A N 1
ATOM 790 C CA . ALA A 1 104 ? 4.934 -2.387 -6.133 1 98.88 104 ALA A CA 1
ATOM 791 C C . ALA A 1 104 ? 5.914 -3.404 -6.711 1 98.88 104 ALA A C 1
ATOM 793 O O . ALA A 1 104 ? 6.23 -4.406 -6.066 1 98.88 104 ALA A O 1
ATOM 794 N N . PHE A 1 105 ? 6.375 -3.127 -7.895 1 98.81 105 PHE A N 1
ATOM 795 C CA . PHE A 1 105 ? 7.266 -4.047 -8.594 1 98.81 105 PHE A CA 1
ATOM 796 C C . PHE A 1 105 ? 8.586 -3.365 -8.93 1 98.81 105 PHE A C 1
ATOM 798 O O . PHE A 1 105 ? 8.617 -2.168 -9.219 1 98.81 105 PHE A O 1
ATOM 805 N N . THR A 1 106 ? 9.625 -4.109 -8.828 1 98.62 106 THR A N 1
ATOM 806 C CA . THR A 1 106 ? 10.914 -3.781 -9.438 1 98.62 106 THR A CA 1
ATOM 807 C C . THR A 1 106 ? 11.234 -4.746 -10.57 1 98.62 106 THR A C 1
ATOM 809 O O . THR A 1 106 ? 11.094 -5.961 -10.422 1 98.62 106 THR A O 1
ATOM 812 N N . PHE A 1 107 ? 11.625 -4.191 -11.672 1 98.19 107 PHE A N 1
ATOM 813 C CA . PHE A 1 107 ? 11.922 -5.012 -12.836 1 98.19 107 PHE A CA 1
ATOM 814 C C . PHE A 1 107 ? 13.422 -5.137 -13.039 1 98.19 107 PHE A C 1
ATOM 816 O O . PHE A 1 107 ? 14.18 -4.207 -12.742 1 98.19 107 PHE A O 1
ATOM 823 N N . ARG A 1 108 ? 13.844 -6.227 -13.516 1 97.31 108 ARG A N 1
ATOM 824 C CA . ARG A 1 108 ? 15.211 -6.492 -13.945 1 97.31 108 ARG A CA 1
ATOM 825 C C . ARG A 1 108 ? 15.234 -7.469 -15.117 1 97.31 108 ARG A C 1
ATOM 827 O O . ARG A 1 108 ? 14.625 -8.539 -15.055 1 97.31 108 ARG A O 1
ATOM 834 N N . ASP A 1 109 ? 15.867 -7.062 -16.219 1 93.88 109 ASP A N 1
ATOM 835 C CA . ASP A 1 109 ? 16.047 -7.906 -17.391 1 93.88 109 ASP A CA 1
ATOM 836 C C . ASP A 1 109 ? 14.703 -8.375 -17.938 1 93.88 109 ASP A C 1
ATOM 838 O O . ASP A 1 109 ? 14.523 -9.555 -18.25 1 93.88 109 ASP A O 1
ATOM 842 N N . GLY A 1 110 ? 13.75 -7.473 -17.875 1 94.81 110 GLY A N 1
ATOM 843 C CA . GLY A 1 110 ? 12.461 -7.723 -18.516 1 94.81 110 GLY A CA 1
ATOM 844 C C . GLY A 1 110 ? 11.547 -8.586 -17.672 1 94.81 110 GLY A C 1
ATOM 845 O O . GLY A 1 110 ? 10.461 -8.961 -18.109 1 94.81 110 GLY A O 1
ATOM 846 N N . LYS A 1 111 ? 11.93 -8.914 -16.438 1 97.81 111 LYS A N 1
ATOM 847 C CA . LYS A 1 111 ? 11.148 -9.734 -15.516 1 97.81 111 LYS A CA 1
ATOM 848 C C . LYS A 1 111 ? 10.906 -9.008 -14.195 1 97.81 111 LYS A C 1
ATOM 850 O O . LYS A 1 111 ? 11.5 -7.961 -13.938 1 97.81 111 LYS A O 1
ATOM 855 N N . ILE A 1 112 ? 10.023 -9.523 -13.445 1 98.62 112 ILE A N 1
ATOM 856 C CA . ILE A 1 112 ? 9.75 -8.992 -12.109 1 98.62 112 ILE A CA 1
ATOM 857 C C . ILE A 1 112 ? 10.781 -9.523 -11.125 1 98.62 112 ILE A C 1
ATOM 859 O O . ILE A 1 112 ? 10.859 -10.734 -10.883 1 98.62 112 ILE A O 1
ATOM 863 N N . ALA A 1 113 ? 11.57 -8.68 -10.578 1 98.81 113 ALA A N 1
ATOM 864 C CA . ALA A 1 113 ? 12.547 -9.062 -9.562 1 98.81 113 ALA A CA 1
ATOM 865 C C . ALA A 1 113 ? 11.953 -8.969 -8.164 1 98.81 113 ALA A C 1
ATOM 867 O O . ALA A 1 113 ? 12.328 -9.727 -7.27 1 98.81 113 ALA A O 1
ATOM 868 N N . VAL A 1 114 ? 11.078 -8 -7.949 1 98.94 114 VAL A N 1
ATOM 869 C CA . VAL A 1 114 ? 10.453 -7.812 -6.645 1 98.94 114 VAL A CA 1
ATOM 870 C C . VAL A 1 114 ? 8.961 -7.562 -6.816 1 98.94 114 VAL A C 1
ATOM 872 O O . VAL A 1 114 ? 8.547 -6.789 -7.688 1 98.94 114 VAL A O 1
ATOM 875 N N . LYS A 1 115 ? 8.141 -8.242 -6.121 1 98.94 115 LYS A N 1
ATOM 876 C CA . LYS A 1 115 ? 6.75 -7.93 -5.82 1 98.94 115 LYS A CA 1
ATOM 877 C C . LYS A 1 115 ? 6.578 -7.551 -4.352 1 98.94 115 LYS A C 1
ATOM 879 O O . LYS A 1 115 ? 6.887 -8.344 -3.461 1 98.94 115 LYS A O 1
ATOM 884 N N . ASN A 1 116 ? 6.219 -6.375 -4.09 1 98.94 116 ASN A N 1
ATOM 885 C CA . ASN A 1 116 ? 6.004 -5.84 -2.75 1 98.94 116 ASN A CA 1
ATOM 886 C C . ASN A 1 116 ? 4.543 -5.457 -2.527 1 98.94 116 ASN A C 1
ATOM 888 O O . ASN A 1 116 ? 4.074 -4.449 -3.059 1 98.94 116 ASN A O 1
ATOM 892 N N . ALA A 1 117 ? 3.812 -6.273 -1.731 1 98.94 117 ALA A N 1
ATOM 893 C CA . ALA A 1 117 ? 2.363 -6.133 -1.608 1 98.94 117 ALA A CA 1
ATOM 894 C C . ALA A 1 117 ? 1.993 -5.312 -0.378 1 98.94 117 ALA A C 1
ATOM 896 O O . ALA A 1 117 ? 2.576 -5.488 0.694 1 98.94 117 ALA A O 1
ATOM 897 N N . PHE A 1 118 ? 1.094 -4.395 -0.49 1 98.94 118 PHE A N 1
ATOM 898 C CA . PHE A 1 118 ? 0.471 -3.596 0.559 1 98.94 118 PHE A CA 1
ATOM 899 C C . PHE A 1 118 ? -1.048 -3.65 0.451 1 98.94 118 PHE A C 1
ATOM 901 O O . PHE A 1 118 ? -1.6 -3.596 -0.65 1 98.94 118 PHE A O 1
ATOM 908 N N . ARG A 1 119 ? -1.705 -3.727 1.509 1 98.81 119 ARG A N 1
ATOM 909 C CA . ARG A 1 119 ? -3.16 -3.826 1.492 1 98.81 119 ARG A CA 1
ATOM 910 C C . ARG A 1 119 ? -3.775 -3.027 2.637 1 98.81 119 ARG A C 1
ATOM 912 O O . ARG A 1 119 ? -3.211 -2.965 3.73 1 98.81 119 ARG A O 1
ATOM 919 N N . LYS A 1 120 ? -4.965 -2.441 2.381 1 98.81 120 LYS A N 1
ATOM 920 C CA . LYS A 1 120 ? -5.734 -1.822 3.457 1 98.81 120 LYS A CA 1
ATOM 921 C C . LYS A 1 120 ? -5.98 -2.809 4.594 1 98.81 120 LYS A C 1
ATOM 923 O O . LYS A 1 120 ? -6.254 -3.986 4.352 1 98.81 120 LYS A O 1
ATOM 928 N N . ASN A 1 121 ? -5.82 -2.277 5.742 1 97.81 121 ASN A N 1
ATOM 929 C CA . ASN A 1 121 ? -6.293 -3.047 6.887 1 97.81 121 ASN A CA 1
ATOM 930 C C . ASN A 1 121 ? -7.797 -2.891 7.086 1 97.81 121 ASN A C 1
ATOM 932 O O . ASN A 1 121 ? -8.25 -1.933 7.715 1 97.81 121 ASN A O 1
ATOM 936 N N . ARG A 1 122 ? -8.547 -3.785 6.539 1 98.12 122 ARG A N 1
ATOM 937 C CA . ARG A 1 122 ? -10 -3.803 6.602 1 98.12 122 ARG A CA 1
ATOM 938 C C . ARG A 1 122 ? -10.508 -5.07 7.281 1 98.12 122 ARG A C 1
ATOM 940 O O . ARG A 1 122 ? -10.039 -6.168 6.988 1 98.12 122 ARG A O 1
ATOM 947 N N . PRO A 1 123 ? -11.453 -4.938 8.219 1 97.06 123 PRO A N 1
ATOM 948 C CA . PRO A 1 123 ? -12.039 -6.156 8.781 1 97.06 123 PRO A CA 1
ATOM 949 C C . PRO A 1 123 ? -12.703 -7.039 7.73 1 97.06 123 PRO A C 1
ATOM 951 O O . PRO A 1 123 ? -13.031 -6.566 6.641 1 97.06 123 PRO A O 1
ATOM 954 N N . PRO A 1 124 ? -12.82 -8.281 8.094 1 96.88 124 PRO A N 1
ATOM 955 C CA . PRO A 1 124 ? -13.531 -9.172 7.18 1 96.88 124 PRO A CA 1
ATOM 956 C C . PRO A 1 124 ? -14.906 -8.633 6.781 1 96.88 124 PRO A C 1
ATOM 958 O O . PRO A 1 124 ? -15.523 -7.887 7.543 1 96.88 124 PRO A O 1
ATOM 961 N N . VAL A 1 125 ? -15.273 -9.039 5.59 1 93.81 125 VAL A N 1
ATOM 962 C CA . VAL A 1 125 ? -16.547 -8.523 5.086 1 93.81 125 VAL A CA 1
ATOM 963 C C . VAL A 1 125 ? -17.656 -9.539 5.363 1 93.81 125 VAL A C 1
ATOM 965 O O . VAL A 1 125 ? -17.438 -10.75 5.293 1 93.81 125 VAL A O 1
ATOM 968 N N . ASN A 1 126 ? -18.578 -9.109 5.992 1 77.25 126 ASN A N 1
ATOM 969 C CA . ASN A 1 126 ? -19.734 -9.953 6.27 1 77.25 126 ASN A CA 1
ATOM 970 C C . ASN A 1 126 ? -20.562 -10.211 5.004 1 77.25 126 ASN A C 1
ATOM 972 O O . ASN A 1 126 ? -20.625 -9.352 4.121 1 77.25 126 ASN A O 1
ATOM 976 N N . ALA A 1 127 ? -20.922 -11.57 4.895 1 60.91 127 ALA A N 1
ATOM 977 C CA . ALA A 1 127 ? -21.859 -11.914 3.832 1 60.91 127 ALA A CA 1
ATOM 978 C C . ALA A 1 127 ? -23.094 -11.023 3.889 1 60.91 127 ALA A C 1
ATOM 980 O O . ALA A 1 127 ? -23.516 -10.602 4.969 1 60.91 127 ALA A O 1
ATOM 981 N N . MET B 1 1 ? -1.188 22.812 -17.562 1 47.22 1 MET B N 1
ATOM 982 C CA . MET B 1 1 ? -1.144 22.641 -16.109 1 47.22 1 MET B CA 1
ATOM 983 C C . MET B 1 1 ? 0.136 21.922 -15.695 1 47.22 1 MET B C 1
ATOM 985 O O . MET B 1 1 ? 0.701 21.141 -16.469 1 47.22 1 MET B O 1
ATOM 989 N N . SER B 1 2 ? 0.893 22.5 -14.852 1 57.06 2 SER B N 1
ATOM 990 C CA . SER B 1 2 ? 2.242 22.016 -14.609 1 57.06 2 SER B CA 1
ATOM 991 C C . SER B 1 2 ? 2.227 20.547 -14.195 1 57.06 2 SER B C 1
ATOM 993 O O . SER B 1 2 ? 1.317 20.109 -13.484 1 57.06 2 SER B O 1
ATOM 995 N N . GLN B 1 3 ? 2.824 19.672 -14.906 1 69.31 3 GLN B N 1
ATOM 996 C CA . GLN B 1 3 ? 2.934 18.234 -14.672 1 69.31 3 GLN B CA 1
ATOM 997 C C . GLN B 1 3 ? 3.498 17.938 -13.289 1 69.31 3 GLN B C 1
ATOM 999 O O . GLN B 1 3 ? 4.457 18.578 -12.852 1 69.31 3 GLN B O 1
ATOM 1004 N N . PRO B 1 4 ? 2.643 17.219 -12.492 1 74.69 4 PRO B N 1
ATOM 1005 C CA . PRO B 1 4 ? 3.209 16.875 -11.188 1 74.69 4 PRO B CA 1
ATOM 1006 C C . PRO B 1 4 ? 4.633 16.328 -11.289 1 74.69 4 PRO B C 1
ATOM 1008 O O . PRO B 1 4 ? 5.004 15.742 -12.305 1 74.69 4 PRO B O 1
ATOM 1011 N N . THR B 1 5 ? 5.391 16.797 -10.367 1 87.75 5 THR B N 1
ATOM 1012 C CA . THR B 1 5 ? 6.777 16.359 -10.305 1 87.75 5 THR B CA 1
ATOM 1013 C C . THR B 1 5 ? 7.062 15.656 -8.977 1 87.75 5 THR B C 1
ATOM 1015 O O . THR B 1 5 ? 6.258 15.727 -8.047 1 87.75 5 THR B O 1
ATOM 1018 N N . THR B 1 6 ? 8.141 15.023 -8.969 1 95.56 6 THR B N 1
ATOM 1019 C CA . THR B 1 6 ? 8.57 14.414 -7.711 1 95.56 6 THR B CA 1
ATOM 1020 C C . THR B 1 6 ? 8.883 15.484 -6.668 1 95.56 6 THR B C 1
ATOM 1022 O O . THR B 1 6 ? 8.82 15.227 -5.465 1 95.56 6 THR B O 1
ATOM 1025 N N . GLN B 1 7 ? 9.133 16.703 -7.07 1 95.81 7 GLN B N 1
ATOM 1026 C CA . GLN B 1 7 ? 9.422 17.781 -6.145 1 95.81 7 GLN B CA 1
ATOM 1027 C C . GLN B 1 7 ? 8.211 18.094 -5.262 1 95.81 7 GLN B C 1
ATOM 1029 O O . GLN B 1 7 ? 8.359 18.422 -4.086 1 95.81 7 GLN B O 1
ATOM 1034 N N . LEU B 1 8 ? 7.043 18.062 -5.863 1 97.19 8 LEU B N 1
ATOM 1035 C CA . LEU B 1 8 ? 5.832 18.266 -5.074 1 97.19 8 LEU B CA 1
ATOM 1036 C C . LEU B 1 8 ? 5.711 17.203 -3.99 1 97.19 8 LEU B C 1
ATOM 1038 O O . LEU B 1 8 ? 5.387 17.5 -2.842 1 97.19 8 LEU B O 1
ATOM 1042 N N . LEU B 1 9 ? 5.957 15.922 -4.336 1 98.44 9 LEU B N 1
ATOM 1043 C CA . LEU B 1 9 ? 5.875 14.828 -3.371 1 98.44 9 LEU B CA 1
ATOM 1044 C C . LEU B 1 9 ? 6.949 14.961 -2.301 1 98.44 9 LEU B C 1
ATOM 1046 O O . LEU B 1 9 ? 6.719 14.625 -1.137 1 98.44 9 LEU B O 1
ATOM 1050 N N . GLU B 1 10 ? 8.109 15.422 -2.693 1 98.38 10 GLU B N 1
ATOM 1051 C CA . GLU B 1 10 ? 9.172 15.688 -1.727 1 98.38 10 GLU B CA 1
ATOM 1052 C C . GLU B 1 10 ? 8.75 16.766 -0.73 1 98.38 10 GLU B C 1
ATOM 1054 O O . GLU B 1 10 ? 8.922 16.594 0.479 1 98.38 10 GLU B O 1
ATOM 1059 N N . ALA B 1 11 ? 8.219 17.828 -1.253 1 98.38 11 ALA B N 1
ATOM 1060 C CA . ALA B 1 11 ? 7.746 18.922 -0.398 1 98.38 11 ALA B CA 1
ATOM 1061 C C . ALA B 1 11 ? 6.621 18.453 0.518 1 98.38 11 ALA B C 1
ATOM 1063 O O . ALA B 1 11 ? 6.578 18.812 1.696 1 98.38 11 ALA B O 1
ATOM 1064 N N . PHE B 1 12 ? 5.75 17.688 -0.059 1 98.69 12 PHE B N 1
ATOM 1065 C CA . PHE B 1 12 ? 4.641 17.156 0.715 1 98.69 12 PHE B CA 1
ATOM 1066 C C . PHE B 1 12 ? 5.152 16.25 1.84 1 98.69 12 PHE B C 1
ATOM 1068 O O . PHE B 1 12 ? 4.734 16.406 2.99 1 98.69 12 PHE B O 1
ATOM 1075 N N . SER B 1 13 ? 6.039 15.344 1.532 1 98.75 13 SER B N 1
ATOM 1076 C CA . SER B 1 13 ? 6.641 14.453 2.525 1 98.75 13 SER B CA 1
ATOM 1077 C C . SER B 1 13 ? 7.328 15.25 3.629 1 98.75 13 SER B C 1
ATOM 1079 O O . SER B 1 13 ? 7.195 14.922 4.812 1 98.75 13 SER B O 1
ATOM 1081 N N . ASP B 1 14 ? 8.055 16.266 3.242 1 98.75 14 ASP B N 1
ATOM 1082 C CA . ASP B 1 14 ? 8.727 17.125 4.215 1 98.75 14 ASP B CA 1
ATOM 1083 C C . ASP B 1 14 ? 7.723 17.797 5.152 1 98.75 14 ASP B C 1
ATOM 1085 O O . ASP B 1 14 ? 7.938 17.844 6.367 1 98.75 14 ASP B O 1
ATOM 1089 N N . ALA B 1 15 ? 6.656 18.312 4.609 1 98.88 15 ALA B N 1
ATOM 1090 C CA . ALA B 1 15 ? 5.617 18.969 5.402 1 98.88 15 ALA B CA 1
ATOM 1091 C C . ALA B 1 15 ? 4.965 17.969 6.363 1 98.88 15 ALA B C 1
ATOM 1093 O O . ALA B 1 15 ? 4.695 18.312 7.52 1 98.88 15 ALA B O 1
ATOM 1094 N N . LEU B 1 16 ? 4.664 16.797 5.898 1 98.75 16 LEU B N 1
ATOM 1095 C CA . LEU B 1 16 ? 4.109 15.758 6.754 1 98.75 16 LEU B CA 1
ATOM 1096 C C . LEU B 1 16 ? 5.031 15.477 7.938 1 98.75 16 LEU B C 1
ATOM 1098 O O . LEU B 1 16 ? 4.574 15.391 9.078 1 98.75 16 LEU B O 1
ATOM 1102 N N . ASN B 1 17 ? 6.32 15.375 7.664 1 98.75 17 ASN B N 1
ATOM 1103 C CA . ASN B 1 17 ? 7.285 15 8.688 1 98.75 17 ASN B CA 1
ATOM 1104 C C . ASN B 1 17 ? 7.508 16.125 9.695 1 98.75 17 ASN B C 1
ATOM 1106 O O . ASN B 1 17 ? 7.867 15.875 10.844 1 98.75 17 ASN B O 1
ATOM 1110 N N . ARG B 1 18 ? 7.27 17.344 9.273 1 98.56 18 ARG B N 1
ATOM 1111 C CA . ARG B 1 18 ? 7.34 18.5 10.172 1 98.56 18 ARG B CA 1
ATOM 1112 C C . ARG B 1 18 ? 6.016 18.703 10.898 1 98.56 18 ARG B C 1
ATOM 1114 O O . ARG B 1 18 ? 5.895 19.594 11.742 1 98.56 18 ARG B O 1
ATOM 1121 N N . HIS B 1 19 ? 5.094 17.969 10.562 1 98.81 19 HIS B N 1
ATOM 1122 C CA . HIS B 1 19 ? 3.727 18.109 11.055 1 98.81 19 HIS B CA 1
ATOM 1123 C C . HIS B 1 19 ? 3.209 19.531 10.82 1 98.81 19 HIS B C 1
ATOM 1125 O O . HIS B 1 19 ? 2.588 20.125 11.703 1 98.81 19 HIS B O 1
ATOM 1131 N N . ASP B 1 20 ? 3.502 20.047 9.688 1 98.81 20 ASP B N 1
ATOM 1132 C CA . ASP B 1 20 ? 3.059 21.359 9.25 1 98.81 20 ASP B CA 1
ATOM 1133 C C . ASP B 1 20 ? 1.763 21.266 8.453 1 98.81 20 ASP B C 1
ATOM 1135 O O . ASP B 1 20 ? 1.79 21.203 7.219 1 98.81 20 ASP B O 1
ATOM 1139 N N . ILE B 1 21 ? 0.674 21.359 9.156 1 98.88 21 ILE B N 1
ATOM 1140 C CA . ILE B 1 21 ? -0.625 21.062 8.57 1 98.88 21 ILE B CA 1
ATOM 1141 C C . ILE B 1 21 ? -0.958 22.109 7.504 1 98.88 21 ILE B C 1
ATOM 1143 O O . ILE B 1 21 ? -1.532 21.781 6.461 1 98.88 21 ILE B O 1
ATOM 1147 N N . ASP B 1 22 ? -0.64 23.312 7.703 1 98.88 22 ASP B N 1
ATOM 1148 C CA . ASP B 1 22 ? -0.934 24.344 6.715 1 98.88 22 ASP B CA 1
ATOM 1149 C C . ASP B 1 22 ? -0.189 24.078 5.41 1 98.88 22 ASP B C 1
ATOM 1151 O O . ASP B 1 22 ? -0.757 24.234 4.324 1 98.88 22 ASP B O 1
ATOM 1155 N N . ALA B 1 23 ? 1.065 23.75 5.512 1 98.88 23 ALA B N 1
ATOM 1156 C CA . ALA B 1 23 ? 1.852 23.438 4.32 1 98.88 23 ALA B CA 1
ATOM 1157 C C . ALA B 1 23 ? 1.278 22.219 3.59 1 98.88 23 ALA B C 1
ATOM 1159 O O . ALA B 1 23 ? 1.164 22.219 2.361 1 98.88 23 ALA B O 1
ATOM 1160 N N . VAL B 1 24 ? 0.918 21.172 4.328 1 98.88 24 VAL B N 1
ATOM 1161 C CA . VAL B 1 24 ? 0.319 19.969 3.74 1 98.88 24 VAL B CA 1
ATOM 1162 C C . VAL B 1 24 ? -0.934 20.359 2.955 1 98.88 24 VAL B C 1
ATOM 1164 O O . VAL B 1 24 ? -1.045 20.047 1.766 1 98.88 24 VAL B O 1
ATOM 1167 N N . MET B 1 25 ? -1.818 21.094 3.604 1 98.88 25 MET B N 1
ATOM 1168 C CA . MET B 1 25 ? -3.109 21.391 2.994 1 98.88 25 MET B CA 1
ATOM 1169 C C . MET B 1 25 ? -2.936 22.312 1.786 1 98.88 25 MET B C 1
ATOM 1171 O O . MET B 1 25 ? -3.689 22.219 0.816 1 98.88 25 MET B O 1
ATOM 1175 N N . SER B 1 26 ? -1.983 23.172 1.814 1 98.75 26 SER B N 1
ATOM 1176 C CA . SER B 1 26 ? -1.752 24.094 0.707 1 98.75 26 SER B CA 1
ATOM 1177 C C . SER B 1 26 ? -1.407 23.344 -0.575 1 98.75 26 SER B C 1
ATOM 1179 O O . SER B 1 26 ? -1.56 23.875 -1.675 1 98.75 26 SER B O 1
ATOM 1181 N N . MET B 1 27 ? -0.959 22.156 -0.476 1 98.62 27 MET B N 1
ATOM 1182 C CA . MET B 1 27 ? -0.533 21.359 -1.629 1 98.62 27 MET B CA 1
ATOM 1183 C C . MET B 1 27 ? -1.649 20.438 -2.098 1 98.62 27 MET B C 1
ATOM 1185 O O . MET B 1 27 ? -1.459 19.641 -3.025 1 98.62 27 MET B O 1
ATOM 1189 N N . MET B 1 28 ? -2.809 20.5 -1.454 1 98.69 28 MET B N 1
ATOM 1190 C CA . MET B 1 28 ? -3.926 19.625 -1.808 1 98.69 28 MET B CA 1
ATOM 1191 C C . MET B 1 28 ? -5.102 20.438 -2.344 1 98.69 28 MET B C 1
ATOM 1193 O O . MET B 1 28 ? -5.242 21.609 -2.018 1 98.69 28 MET B O 1
ATOM 1197 N N . THR B 1 29 ? -5.918 19.859 -3.203 1 98.69 29 THR B N 1
ATOM 1198 C CA . THR B 1 29 ? -7.09 20.516 -3.764 1 98.69 29 THR B CA 1
ATOM 1199 C C . THR B 1 29 ? -8.133 20.781 -2.684 1 98.69 29 THR B C 1
ATOM 1201 O O . THR B 1 29 ? -8.094 20.172 -1.613 1 98.69 29 THR B O 1
ATOM 1204 N N . ASP B 1 30 ? -9.102 21.562 -2.955 1 98.5 30 ASP B N 1
ATOM 1205 C CA . ASP B 1 30 ? -10.148 21.906 -1.995 1 98.5 30 ASP B CA 1
ATOM 1206 C C . ASP B 1 30 ? -11 20.688 -1.665 1 98.5 30 ASP B C 1
ATOM 1208 O O . ASP B 1 30 ? -11.461 20.531 -0.531 1 98.5 30 ASP B O 1
ATOM 1212 N N . ASP B 1 31 ? -11.164 19.859 -2.682 1 98.75 31 ASP B N 1
ATOM 1213 C CA . ASP B 1 31 ? -11.992 18.672 -2.514 1 98.75 31 ASP B CA 1
ATOM 1214 C C . ASP B 1 31 ? -11.125 17.422 -2.354 1 98.75 31 ASP B C 1
ATOM 1216 O O . ASP B 1 31 ? -11.5 16.328 -2.805 1 98.75 31 ASP B O 1
ATOM 1220 N N . CYS B 1 32 ? -9.961 17.578 -1.831 1 98.94 32 CYS B N 1
ATOM 1221 C CA . CYS B 1 32 ? -9.016 16.484 -1.672 1 98.94 32 CYS B CA 1
ATOM 1222 C C . CYS B 1 32 ? -9.633 15.352 -0.851 1 98.94 32 CYS B C 1
ATOM 1224 O O . CYS B 1 32 ? -10.586 15.57 -0.106 1 98.94 32 CYS B O 1
ATOM 1226 N N . VAL B 1 33 ? -9.141 14.172 -1.061 1 98.94 33 VAL B N 1
ATOM 1227 C CA . VAL B 1 33 ? -9.523 12.977 -0.316 1 98.94 33 VAL B CA 1
ATOM 1228 C C . VAL B 1 33 ? -8.281 12.289 0.239 1 98.94 33 VAL B C 1
ATOM 1230 O O . VAL B 1 33 ? -7.27 12.172 -0.458 1 98.94 33 VAL B O 1
ATOM 1233 N N . PHE B 1 34 ? -8.367 11.906 1.481 1 98.94 34 PHE B N 1
ATOM 1234 C CA . PHE B 1 34 ? -7.363 11.062 2.123 1 98.94 34 PHE B CA 1
ATOM 1235 C C . PHE B 1 34 ? -7.969 9.734 2.549 1 98.94 34 PHE B C 1
ATOM 1237 O O . PHE B 1 34 ? -8.852 9.688 3.41 1 98.94 34 PHE B O 1
ATOM 1244 N N . HIS B 1 35 ? -7.551 8.602 1.901 1 98.94 35 HIS B N 1
ATOM 1245 C CA . HIS B 1 35 ? -7.887 7.254 2.332 1 98.94 35 HIS B CA 1
ATOM 1246 C C . HIS B 1 35 ? -6.84 6.707 3.297 1 98.94 35 HIS B C 1
ATOM 1248 O O . HIS B 1 35 ? -5.684 6.496 2.914 1 98.94 35 HIS B O 1
ATOM 1254 N N . ALA B 1 36 ? -7.285 6.469 4.531 1 98.75 36 ALA B N 1
ATOM 1255 C CA . ALA B 1 36 ? -6.363 6 5.562 1 98.75 36 ALA B CA 1
ATOM 1256 C C . ALA B 1 36 ? -6.016 4.527 5.359 1 98.75 36 ALA B C 1
ATOM 1258 O O . ALA B 1 36 ? -6.609 3.854 4.512 1 98.75 36 ALA B O 1
ATOM 1259 N N . ILE B 1 37 ? -5.074 4.027 6.109 1 98.5 37 ILE B N 1
ATOM 1260 C CA . ILE B 1 37 ? -4.504 2.695 5.93 1 98.5 37 ILE B CA 1
ATOM 1261 C C . ILE B 1 37 ? -5.531 1.637 6.316 1 98.5 37 ILE B C 1
ATOM 1263 O O . ILE B 1 37 ? -5.434 0.482 5.895 1 98.5 37 ILE B O 1
ATOM 1267 N N . ALA B 1 38 ? -6.508 2.045 7.109 1 98.44 38 ALA B N 1
ATOM 1268 C CA . ALA B 1 38 ? -7.43 1.078 7.703 1 98.44 38 ALA B CA 1
ATOM 1269 C C . ALA B 1 38 ? -8.836 1.658 7.809 1 98.44 38 ALA B C 1
ATOM 1271 O O . ALA B 1 38 ? -9.023 2.875 7.734 1 98.44 38 ALA B O 1
ATOM 1272 N N . GLY B 1 39 ? -9.812 0.813 8.07 1 98 39 GLY B N 1
ATOM 1273 C CA . GLY B 1 39 ? -11.203 1.19 8.25 1 98 39 GLY B CA 1
ATOM 1274 C C . GLY B 1 39 ? -12.18 0.162 7.703 1 98 39 GLY B C 1
ATOM 1275 O O . GLY B 1 39 ? -11.766 -0.8 7.047 1 98 39 GLY B O 1
ATOM 1276 N N . PRO B 1 40 ? -13.375 0.415 7.926 1 97.25 40 PRO B N 1
ATOM 1277 C CA . PRO B 1 40 ? -14.375 -0.595 7.566 1 97.25 40 PRO B CA 1
ATOM 1278 C C . PRO B 1 40 ? -14.719 -0.578 6.078 1 97.25 40 PRO B C 1
ATOM 1280 O O . PRO B 1 40 ? -15.312 -1.529 5.57 1 97.25 40 PRO B O 1
ATOM 1283 N N . GLU B 1 41 ? -14.367 0.46 5.387 1 97.69 41 GLU B N 1
ATOM 1284 C CA . GLU B 1 41 ? -14.742 0.581 3.982 1 97.69 41 GLU B CA 1
ATOM 1285 C C . GLU B 1 41 ? -13.664 0.011 3.07 1 97.69 41 GLU B C 1
ATOM 1287 O O . GLU B 1 41 ? -12.523 -0.185 3.5 1 97.69 41 GLU B O 1
ATOM 1292 N N . LEU B 1 42 ? -13.977 -0.252 1.825 1 97.81 42 LEU B N 1
ATOM 1293 C CA . LEU B 1 42 ? -13.078 -0.854 0.84 1 97.81 42 LEU B CA 1
ATOM 1294 C C . LEU B 1 42 ? -11.766 -0.082 0.753 1 97.81 42 LEU B C 1
ATOM 1296 O O . LEU B 1 42 ? -10.695 -0.683 0.705 1 97.81 42 LEU B O 1
ATOM 1300 N N . GLN B 1 43 ? -11.766 1.24 0.806 1 97.69 43 GLN B N 1
ATOM 1301 C CA . GLN B 1 43 ? -10.594 2.111 0.697 1 97.69 43 GLN B CA 1
ATOM 1302 C C . GLN B 1 43 ? -10.023 2.439 2.074 1 97.69 43 GLN B C 1
ATOM 1304 O O . GLN B 1 43 ? -9.141 3.293 2.197 1 97.69 43 GLN B O 1
ATOM 1309 N N . GLY B 1 44 ? -10.57 1.807 3.143 1 97.88 44 GLY B N 1
ATOM 1310 C CA . GLY B 1 44 ? -10.32 2.303 4.484 1 97.88 44 GLY B CA 1
ATOM 1311 C C . GLY B 1 44 ? -11.172 3.504 4.848 1 97.88 44 GLY B C 1
ATOM 1312 O O . GLY B 1 44 ? -12.156 3.801 4.168 1 97.88 44 GLY B O 1
ATOM 1313 N N . LYS B 1 45 ? -10.852 4.082 5.953 1 98.44 45 LYS B N 1
ATOM 1314 C CA . LYS B 1 45 ? -11.547 5.32 6.309 1 98.44 45 LYS B CA 1
ATOM 1315 C C . LYS B 1 45 ? -11.133 6.465 5.387 1 98.44 45 LYS B C 1
ATOM 1317 O O . LYS B 1 45 ? -9.945 6.676 5.145 1 98.44 45 LYS B O 1
ATOM 1322 N N . SER B 1 46 ? -12.133 7.145 4.93 1 98.81 46 SER B N 1
ATOM 1323 C CA . SER B 1 46 ? -11.875 8.273 4.043 1 98.81 46 SER B CA 1
ATOM 1324 C C . SER B 1 46 ? -12.195 9.602 4.73 1 98.81 46 SER B C 1
ATOM 1326 O O . SER B 1 46 ? -13.203 9.719 5.426 1 98.81 46 SER B O 1
ATOM 1328 N N . PHE B 1 47 ? -11.281 10.5 4.582 1 98.88 47 PHE B N 1
ATOM 1329 C CA . PHE B 1 47 ? -11.492 11.898 4.926 1 98.88 47 PHE B CA 1
ATOM 1330 C C . PHE B 1 47 ? -11.68 12.742 3.672 1 98.88 47 PHE B C 1
ATOM 1332 O O . PHE B 1 47 ? -10.836 12.719 2.768 1 98.88 47 PHE B O 1
ATOM 1339 N N . VAL B 1 48 ? -12.742 13.508 3.658 1 98.88 48 VAL B N 1
ATOM 1340 C CA . VAL B 1 48 ? -13.117 14.156 2.408 1 98.88 48 VAL B CA 1
ATOM 1341 C C . VAL B 1 48 ? -13.18 15.672 2.613 1 98.88 48 VAL B C 1
ATOM 1343 O O . VAL B 1 48 ? -13.938 16.156 3.453 1 98.88 48 VAL B O 1
ATOM 1346 N N . GLY B 1 49 ? -12.422 16.312 1.774 1 98.88 49 GLY B N 1
ATOM 1347 C CA . GLY B 1 49 ? -12.336 17.766 1.876 1 98.88 49 GLY B CA 1
ATOM 1348 C C . GLY B 1 49 ? -11.25 18.234 2.83 1 98.88 49 GLY B C 1
ATOM 1349 O O . GLY B 1 49 ? -10.828 17.484 3.707 1 98.88 49 GLY B O 1
ATOM 1350 N N . GLN B 1 50 ? -10.828 19.484 2.643 1 98.81 50 GLN B N 1
ATOM 1351 C CA . GLN B 1 50 ? -9.719 20.047 3.4 1 98.81 50 GLN B CA 1
ATOM 1352 C C . GLN B 1 50 ? -9.977 19.953 4.902 1 98.81 50 GLN B C 1
ATOM 1354 O O . GLN B 1 50 ? -9.078 19.594 5.668 1 98.81 50 GLN B O 1
ATOM 1359 N N . ALA B 1 51 ? -11.164 20.234 5.301 1 98.81 51 ALA B N 1
ATOM 1360 C CA . ALA B 1 51 ? -11.469 20.266 6.73 1 98.81 51 ALA B CA 1
ATOM 1361 C C . ALA B 1 51 ? -11.297 18.891 7.355 1 98.81 51 ALA B C 1
ATOM 1363 O O . ALA B 1 51 ? -10.625 18.734 8.383 1 98.81 51 ALA B O 1
ATOM 1364 N N . GLU B 1 52 ? -11.883 17.891 6.746 1 98.88 52 GLU B N 1
ATOM 1365 C CA . GLU B 1 52 ? -11.797 16.531 7.285 1 98.88 52 GLU B CA 1
ATOM 1366 C C . GLU B 1 52 ? -10.375 15.984 7.191 1 98.88 52 GLU B C 1
ATOM 1368 O O . GLU B 1 52 ? -9.906 15.305 8.102 1 98.88 52 GLU B O 1
ATOM 1373 N N . VAL B 1 53 ? -9.727 16.25 6.09 1 98.94 53 VAL B N 1
ATOM 1374 C CA . VAL B 1 53 ? -8.359 15.766 5.922 1 98.94 53 VAL B CA 1
ATOM 1375 C C . VAL B 1 53 ? -7.453 16.406 6.969 1 98.94 53 VAL B C 1
ATOM 1377 O O . VAL B 1 53 ? -6.664 15.727 7.625 1 98.94 53 VAL B O 1
ATOM 1380 N N . ARG B 1 54 ? -7.582 17.734 7.145 1 98.88 54 ARG B N 1
ATOM 1381 C CA . ARG B 1 54 ? -6.84 18.453 8.18 1 98.88 54 ARG B CA 1
ATOM 1382 C C . ARG B 1 54 ? -7.055 17.812 9.547 1 98.88 54 ARG B C 1
ATOM 1384 O O . ARG B 1 54 ? -6.09 17.484 10.242 1 98.88 54 ARG B O 1
ATOM 1391 N N . GLN B 1 55 ? -8.266 17.594 9.891 1 98.81 55 GLN B N 1
ATOM 1392 C CA . GLN B 1 55 ? -8.586 17.031 11.195 1 98.81 55 GLN B CA 1
ATOM 1393 C C . GLN B 1 55 ? -8.023 15.625 11.344 1 98.81 55 GLN B C 1
ATOM 1395 O O . GLN B 1 55 ? -7.516 15.258 12.406 1 98.81 55 GLN B O 1
ATOM 1400 N N . GLY B 1 56 ? -8.164 14.852 10.312 1 98.56 56 GLY B N 1
ATOM 1401 C CA . GLY B 1 56 ? -7.645 13.5 10.344 1 98.56 56 GLY B CA 1
ATOM 1402 C C . GLY B 1 56 ? -6.145 13.445 10.578 1 98.56 56 GLY B C 1
ATOM 1403 O O . GLY B 1 56 ? -5.676 12.68 11.43 1 98.56 56 GLY B O 1
ATOM 1404 N N . LEU B 1 57 ? -5.418 14.219 9.875 1 98.75 57 LEU B N 1
ATOM 1405 C CA . LEU B 1 57 ? -3.963 14.242 10 1 98.75 57 LEU B CA 1
ATOM 1406 C C . LEU B 1 57 ? -3.545 14.781 11.359 1 98.75 57 LEU B C 1
ATOM 1408 O O . LEU B 1 57 ? -2.65 14.234 12.008 1 98.75 57 LEU B O 1
ATOM 1412 N N . GLU B 1 58 ? -4.191 15.812 11.836 1 98.69 58 GLU B N 1
ATOM 1413 C CA . GLU B 1 58 ? -3.873 16.375 13.141 1 98.69 58 GLU B CA 1
ATOM 1414 C C . GLU B 1 58 ? -4.156 15.383 14.258 1 98.69 58 GLU B C 1
ATOM 1416 O O . GLU B 1 58 ? -3.383 15.281 15.211 1 98.69 58 GLU B O 1
ATOM 1421 N N . ASN B 1 59 ? -5.266 14.727 14.141 1 98.5 59 ASN B N 1
ATOM 1422 C CA . ASN B 1 59 ? -5.574 13.695 15.125 1 98.5 59 ASN B CA 1
ATOM 1423 C C . ASN B 1 59 ? -4.527 12.586 15.125 1 98.5 59 ASN B C 1
ATOM 1425 O O . ASN B 1 59 ? -4.141 12.094 16.188 1 98.5 59 ASN B O 1
ATOM 1429 N N . ALA B 1 60 ? -4.121 12.172 13.961 1 97.81 60 ALA B N 1
ATOM 1430 C CA . ALA B 1 60 ? -3.074 11.164 13.852 1 97.81 60 ALA B CA 1
ATOM 1431 C C . ALA B 1 60 ? -1.796 11.617 14.547 1 97.81 60 ALA B C 1
ATOM 1433 O O . ALA B 1 60 ? -1.16 10.836 15.266 1 97.81 60 ALA B O 1
ATOM 1434 N N . TRP B 1 61 ? -1.446 12.867 14.391 1 98.5 61 TRP B N 1
ATOM 1435 C CA . TRP B 1 61 ? -0.22 13.406 14.969 1 98.5 61 TRP B CA 1
ATOM 1436 C C . TRP B 1 61 ? -0.364 13.578 16.484 1 98.5 61 TRP B C 1
ATOM 1438 O O . TRP B 1 61 ? 0.622 13.5 17.219 1 98.5 61 TRP B O 1
ATOM 1448 N N . LYS B 1 62 ? -1.544 13.852 16.906 1 98.5 62 LYS B N 1
ATOM 1449 C CA . LYS B 1 62 ? -1.794 13.891 18.344 1 98.5 62 LYS B CA 1
ATOM 1450 C C . LYS B 1 62 ? -1.643 12.508 18.953 1 98.5 62 LYS B C 1
ATOM 1452 O O . LYS B 1 62 ? -1.137 12.375 20.078 1 98.5 62 LYS B O 1
ATOM 1457 N N . THR B 1 63 ? -2.08 11.539 18.266 1 98.06 63 THR B N 1
ATOM 1458 C CA . THR B 1 63 ? -2.008 10.156 18.734 1 98.06 63 THR B CA 1
ATOM 1459 C C . THR B 1 63 ? -0.565 9.656 18.719 1 98.06 63 THR B C 1
ATOM 1461 O O . THR B 1 63 ? -0.131 8.969 19.656 1 98.06 63 THR B O 1
ATOM 1464 N N . ALA B 1 64 ? 0.138 9.945 17.688 1 98.44 64 ALA B N 1
ATOM 1465 C CA . ALA B 1 64 ? 1.559 9.641 17.531 1 98.44 64 ALA B CA 1
ATOM 1466 C C . ALA B 1 64 ? 2.357 10.906 17.234 1 98.44 64 ALA B C 1
ATOM 1468 O O . ALA B 1 64 ? 2.631 11.219 16.078 1 98.44 64 ALA B O 1
ATOM 1469 N N . PRO B 1 65 ? 2.844 11.57 18.188 1 98.56 65 PRO B N 1
ATOM 1470 C CA . PRO B 1 65 ? 3.451 12.891 18 1 98.56 65 PRO B CA 1
ATOM 1471 C C . PRO B 1 65 ? 4.793 12.82 17.281 1 98.56 65 PRO B C 1
ATOM 1473 O O . PRO B 1 65 ? 5.289 13.844 16.797 1 98.56 65 PRO B O 1
ATOM 1476 N N . ASP B 1 66 ? 5.406 11.633 17.281 1 98.5 66 ASP B N 1
ATOM 1477 C CA . ASP B 1 66 ? 6.691 11.484 16.594 1 98.5 66 ASP B CA 1
ATOM 1478 C C . ASP B 1 66 ? 6.523 10.781 15.258 1 98.5 66 ASP B C 1
ATOM 1480 O O . ASP B 1 66 ? 7.5 10.305 14.68 1 98.5 66 ASP B O 1
ATOM 1484 N N . ALA B 1 67 ? 5.281 10.648 14.773 1 98.69 67 ALA B N 1
ATOM 1485 C CA . ALA B 1 67 ? 5.027 10.008 13.484 1 98.69 67 ALA B CA 1
ATOM 1486 C C . ALA B 1 67 ? 5.914 10.602 12.391 1 98.69 67 ALA B C 1
ATOM 1488 O O . ALA B 1 67 ? 6.043 11.82 12.281 1 98.69 67 ALA B O 1
ATOM 1489 N N . SER B 1 68 ? 6.535 9.773 11.633 1 98.81 68 SER B N 1
ATOM 1490 C CA . SER B 1 68 ? 7.371 10.211 10.523 1 98.81 68 SER B CA 1
ATOM 1491 C C . SER B 1 68 ? 7.387 9.172 9.406 1 98.81 68 SER B C 1
ATOM 1493 O O . SER B 1 68 ? 7.086 7.996 9.633 1 98.81 68 SER B O 1
ATOM 1495 N N . TRP B 1 69 ? 7.641 9.57 8.305 1 98.75 69 TRP B N 1
ATOM 1496 C CA . TRP B 1 69 ? 7.797 8.805 7.07 1 98.75 69 TRP B CA 1
ATOM 1497 C C . TRP B 1 69 ? 9.18 9.023 6.461 1 98.75 69 TRP B C 1
ATOM 1499 O O . TRP B 1 69 ? 9.414 10.031 5.797 1 98.75 69 TRP B O 1
ATOM 1509 N N . THR B 1 70 ? 10 8 6.609 1 98.31 70 THR B N 1
ATOM 1510 C CA . THR B 1 70 ? 11.414 8.172 6.289 1 98.31 70 THR B CA 1
ATOM 1511 C C . THR B 1 70 ? 11.797 7.32 5.082 1 98.31 70 THR B C 1
ATOM 1513 O O . THR B 1 70 ? 11 6.516 4.605 1 98.31 70 THR B O 1
ATOM 1516 N N . ASP B 1 71 ? 12.992 7.613 4.527 1 97.75 71 ASP B N 1
ATOM 1517 C CA . ASP B 1 71 ? 13.562 6.875 3.406 1 97.75 71 ASP B CA 1
ATOM 1518 C C . ASP B 1 71 ? 12.609 6.867 2.211 1 97.75 71 ASP B C 1
ATOM 1520 O O . ASP B 1 71 ? 12.367 5.82 1.611 1 97.75 71 ASP B O 1
ATOM 1524 N N . ALA B 1 72 ? 12.062 7.98 1.9 1 98.5 72 ALA B N 1
ATOM 1525 C CA . ALA B 1 72 ? 11.016 8.055 0.888 1 98.5 72 ALA B CA 1
ATOM 1526 C C . ALA B 1 72 ? 11.602 8 -0.519 1 98.5 72 ALA B C 1
ATOM 1528 O O . ALA B 1 72 ? 12.633 8.625 -0.791 1 98.5 72 ALA B O 1
ATOM 1529 N N . GLU B 1 73 ? 11.062 7.277 -1.348 1 98.31 73 GLU B N 1
ATOM 1530 C CA . GLU B 1 73 ? 11.266 7.297 -2.793 1 98.31 73 GLU B CA 1
ATOM 1531 C C . GLU B 1 73 ? 9.992 7.711 -3.521 1 98.31 73 GLU B C 1
ATOM 1533 O O . GLU B 1 73 ? 8.914 7.176 -3.254 1 98.31 73 GLU B O 1
ATOM 1538 N N . HIS B 1 74 ? 10.148 8.664 -4.414 1 98.44 74 HIS B N 1
ATOM 1539 C CA . HIS B 1 74 ? 9 9.258 -5.086 1 98.44 74 HIS B CA 1
ATOM 1540 C C . HIS B 1 74 ? 9 8.93 -6.574 1 98.44 74 HIS B C 1
ATOM 1542 O O . HIS B 1 74 ? 10.039 8.977 -7.227 1 98.44 74 HIS B O 1
ATOM 1548 N N . HIS B 1 75 ? 7.824 8.578 -7.055 1 97.62 75 HIS B N 1
ATOM 1549 C CA . HIS B 1 75 ? 7.594 8.32 -8.477 1 97.62 75 HIS B CA 1
ATOM 1550 C C . HIS B 1 75 ? 6.367 9.07 -8.977 1 97.62 75 HIS B C 1
ATOM 1552 O O . HIS B 1 75 ? 5.352 9.141 -8.281 1 97.62 75 HIS B O 1
ATOM 1558 N N . VAL B 1 76 ? 6.488 9.672 -10.148 1 97.25 76 VAL B N 1
ATOM 1559 C CA . VAL B 1 76 ? 5.359 10.359 -10.766 1 97.25 76 VAL B CA 1
ATOM 1560 C C . VAL B 1 76 ? 5.18 9.875 -12.203 1 97.25 76 VAL B C 1
ATOM 1562 O O . VAL B 1 76 ? 6.152 9.766 -12.953 1 97.25 76 VAL B O 1
ATOM 1565 N N . ILE B 1 77 ? 4 9.562 -12.555 1 94.5 77 ILE B N 1
ATOM 1566 C CA . ILE B 1 77 ? 3.658 9.125 -13.906 1 94.5 77 ILE B CA 1
ATOM 1567 C C . ILE B 1 77 ? 2.275 9.648 -14.281 1 94.5 77 ILE B C 1
ATOM 1569 O O . ILE B 1 77 ? 1.264 9.211 -13.734 1 94.5 77 ILE B O 1
ATOM 1573 N N . GLY B 1 78 ? 2.234 10.539 -15.25 1 93.44 78 GLY B N 1
ATOM 1574 C CA . GLY B 1 78 ? 0.977 11.195 -15.57 1 93.44 78 GLY B CA 1
ATOM 1575 C C . GLY B 1 78 ? 0.384 11.953 -14.391 1 93.44 78 GLY B C 1
ATOM 1576 O O . GLY B 1 78 ? 1.055 12.781 -13.781 1 93.44 78 GLY B O 1
ATOM 1577 N N . ASP B 1 79 ? -0.875 11.609 -14.07 1 95.75 79 ASP B N 1
ATOM 1578 C CA . ASP B 1 79 ? -1.553 12.266 -12.961 1 95.75 79 ASP B CA 1
ATOM 1579 C C . ASP B 1 79 ? -1.489 11.422 -11.688 1 95.75 79 ASP B C 1
ATOM 1581 O O . ASP B 1 79 ? -2.227 11.672 -10.734 1 95.75 79 ASP B O 1
ATOM 1585 N N . LYS B 1 80 ? -0.633 10.469 -11.758 1 97.69 80 LYS B N 1
ATOM 1586 C CA . LYS B 1 80 ? -0.468 9.609 -10.586 1 97.69 80 LYS B CA 1
ATOM 1587 C C . LYS B 1 80 ? 0.913 9.781 -9.969 1 97.69 80 LYS B C 1
ATOM 1589 O O . LYS B 1 80 ? 1.872 10.133 -10.656 1 97.69 80 LYS B O 1
ATOM 1594 N N . GLY B 1 81 ? 1.01 9.594 -8.68 1 98.06 81 GLY B N 1
ATOM 1595 C CA . GLY B 1 81 ? 2.246 9.531 -7.918 1 98.06 81 GLY B CA 1
ATOM 1596 C C . GLY B 1 81 ? 2.268 8.398 -6.91 1 98.06 81 GLY B C 1
ATOM 1597 O O . GLY B 1 81 ? 1.217 7.973 -6.418 1 98.06 81 GLY B O 1
ATOM 1598 N N . PHE B 1 82 ? 3.42 7.918 -6.609 1 98.62 82 PHE B N 1
ATOM 1599 C CA . PHE B 1 82 ? 3.637 6.875 -5.613 1 98.62 82 PHE B CA 1
ATOM 1600 C C . PHE B 1 82 ? 4.852 7.195 -4.75 1 98.62 82 PHE B C 1
ATOM 1602 O O . PHE B 1 82 ? 5.926 7.5 -5.27 1 98.62 82 PHE B O 1
ATOM 1609 N N . THR B 1 83 ? 4.68 7.223 -3.484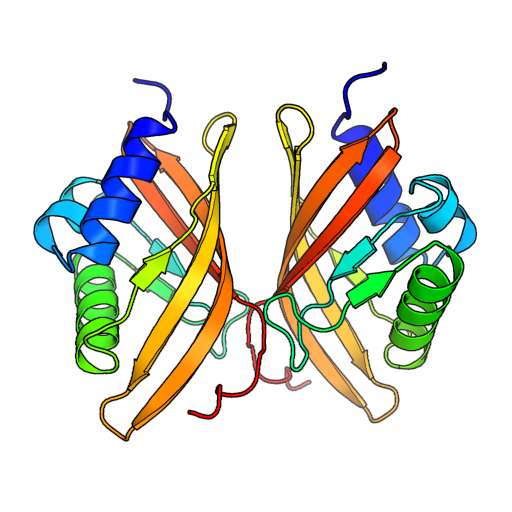 1 98.81 83 THR B N 1
ATOM 1610 C CA . THR B 1 83 ? 5.766 7.375 -2.521 1 98.81 83 THR B CA 1
ATOM 1611 C C . THR B 1 83 ? 5.91 6.121 -1.664 1 98.81 83 THR B C 1
ATOM 1613 O O . THR B 1 83 ? 4.961 5.707 -0.999 1 98.81 83 THR B O 1
ATOM 1616 N N . GLU B 1 84 ? 7.016 5.457 -1.736 1 98.88 84 GLU B N 1
ATOM 1617 C CA . GLU B 1 84 ? 7.391 4.406 -0.796 1 98.88 84 GLU B CA 1
ATOM 1618 C C . GLU B 1 84 ? 8.203 4.965 0.365 1 98.88 84 GLU B C 1
ATOM 1620 O O . GLU B 1 84 ? 9.188 5.676 0.153 1 98.88 84 GLU B O 1
ATOM 1625 N N . SER B 1 85 ? 7.77 4.645 1.559 1 98.88 85 SER B N 1
ATOM 1626 C CA . SER B 1 85 ? 8.477 5.156 2.73 1 98.88 85 SER B CA 1
ATOM 1627 C C . SER B 1 85 ? 8.352 4.199 3.912 1 98.88 85 SER B C 1
ATOM 1629 O O . SER B 1 85 ? 7.707 3.154 3.807 1 98.88 85 SER B O 1
ATOM 1631 N N . THR B 1 86 ? 9.094 4.434 4.957 1 98.88 86 THR B N 1
ATOM 1632 C CA . THR B 1 86 ? 8.945 3.768 6.246 1 98.88 86 THR B CA 1
ATOM 1633 C C . THR B 1 86 ? 8.195 4.656 7.23 1 98.88 86 THR B C 1
ATOM 1635 O O . THR B 1 86 ? 8.672 5.73 7.598 1 98.88 86 THR B O 1
ATOM 1638 N N . TYR B 1 87 ? 7.035 4.219 7.605 1 98.81 87 TYR B N 1
ATOM 1639 C CA . TYR B 1 87 ? 6.359 4.871 8.719 1 98.81 87 TYR B CA 1
ATOM 1640 C C . TYR B 1 87 ? 6.98 4.469 10.055 1 98.81 87 TYR B C 1
ATOM 1642 O O . TYR B 1 87 ? 7.301 3.295 10.266 1 98.81 87 TYR B O 1
ATOM 1650 N N . GLN B 1 88 ? 7.105 5.391 10.922 1 98.56 88 GLN B N 1
ATOM 1651 C CA . GLN B 1 88 ? 7.426 5.121 12.32 1 98.56 88 GLN B CA 1
ATOM 1652 C C . GLN B 1 88 ? 6.695 6.082 13.25 1 98.56 88 GLN B C 1
ATOM 1654 O O . GLN B 1 88 ? 6.551 7.266 12.938 1 98.56 88 GLN B O 1
ATOM 1659 N N . GLY B 1 89 ? 6.273 5.59 14.336 1 98.38 89 GLY B N 1
ATOM 1660 C CA . GLY B 1 89 ? 5.594 6.41 15.328 1 98.38 89 GLY B CA 1
ATOM 1661 C C . GLY B 1 89 ? 5.387 5.695 16.656 1 98.38 89 GLY B C 1
ATOM 1662 O O . GLY B 1 89 ? 5.434 4.465 16.719 1 98.38 89 GLY B O 1
ATOM 1663 N N . THR B 1 90 ? 5.238 6.5 17.672 1 98.44 90 THR B N 1
ATOM 1664 C CA . THR B 1 90 ? 4.891 6.043 19.016 1 98.44 90 THR B CA 1
ATOM 1665 C C . THR B 1 90 ? 3.596 6.695 19.484 1 98.44 90 THR B C 1
ATOM 1667 O O . THR B 1 90 ? 3.514 7.922 19.594 1 98.44 90 THR B O 1
ATOM 1670 N N . THR B 1 91 ? 2.615 5.863 19.812 1 98.06 91 THR B N 1
ATOM 1671 C CA . THR B 1 91 ? 1.359 6.43 20.297 1 98.06 91 THR B CA 1
ATOM 1672 C C . THR B 1 91 ? 1.512 6.949 21.719 1 98.06 91 THR B C 1
ATOM 1674 O O . THR B 1 91 ? 2.477 6.613 22.406 1 98.06 91 THR B O 1
ATOM 1677 N N . THR B 1 92 ? 0.564 7.742 22.062 1 97.69 92 THR B N 1
ATOM 1678 C CA . THR B 1 92 ? 0.608 8.367 23.375 1 97.69 92 THR B CA 1
ATOM 1679 C C . THR B 1 92 ? 0.549 7.316 24.484 1 97.69 92 THR B C 1
ATOM 1681 O O . THR B 1 92 ? 1.046 7.539 25.594 1 97.69 92 THR B O 1
ATOM 1684 N N . ASP B 1 93 ? 0.085 6.137 24.266 1 96.38 93 ASP B N 1
ATOM 1685 C CA . ASP B 1 93 ? 0.02 5.055 25.25 1 96.38 93 ASP B CA 1
ATOM 1686 C C . ASP B 1 93 ? 1.271 4.184 25.188 1 96.38 93 ASP B C 1
ATOM 1688 O O . ASP B 1 93 ? 1.338 3.139 25.828 1 96.38 93 ASP B O 1
ATOM 1692 N N . GLY B 1 94 ? 2.145 4.527 24.281 1 96.81 94 GLY B N 1
ATOM 1693 C CA . GLY B 1 94 ? 3.475 3.943 24.344 1 96.81 94 GLY B CA 1
ATOM 1694 C C . GLY B 1 94 ? 3.695 2.852 23.312 1 96.81 94 GLY B C 1
ATOM 1695 O O . GLY B 1 94 ? 4.746 2.211 23.297 1 96.81 94 GLY B O 1
ATOM 1696 N N . VAL B 1 95 ? 2.814 2.602 22.453 1 97.12 95 VAL B N 1
ATOM 1697 C CA . VAL B 1 95 ? 2.955 1.58 21.422 1 97.12 95 VAL B CA 1
ATOM 1698 C C . VAL B 1 95 ? 3.812 2.117 20.266 1 97.12 95 VAL B C 1
ATOM 1700 O O . VAL B 1 95 ? 3.488 3.146 19.672 1 97.12 95 VAL B O 1
ATOM 1703 N N . ARG B 1 96 ? 4.906 1.451 19.953 1 98.06 96 ARG B N 1
ATOM 1704 C CA . ARG B 1 96 ? 5.793 1.822 18.859 1 98.06 96 ARG B CA 1
ATOM 1705 C C . ARG B 1 96 ? 5.516 0.98 17.625 1 98.06 96 ARG B C 1
ATOM 1707 O O . ARG B 1 96 ? 5.43 -0.247 17.703 1 98.06 96 ARG B O 1
ATOM 1714 N N . SER B 1 97 ? 5.371 1.672 16.531 1 98.06 97 SER B N 1
ATOM 1715 C CA . SER B 1 97 ? 5.133 1.014 15.258 1 98.06 97 SER B CA 1
ATOM 1716 C C . SER B 1 97 ? 6.152 1.455 14.211 1 98.06 97 SER B C 1
ATOM 1718 O O . SER B 1 97 ? 6.648 2.582 14.258 1 98.06 97 SER B O 1
ATOM 1720 N N . GLU B 1 98 ? 6.492 0.614 13.367 1 98.69 98 GLU B N 1
ATOM 1721 C CA . GLU B 1 98 ? 7.359 0.813 12.211 1 98.69 98 GLU B CA 1
ATOM 1722 C C . GLU B 1 98 ? 7.031 -0.177 11.102 1 98.69 98 GLU B C 1
ATOM 1724 O O . GLU B 1 98 ? 6.969 -1.386 11.336 1 98.69 98 GLU B O 1
ATOM 1729 N N . ALA B 1 99 ? 6.785 0.343 9.961 1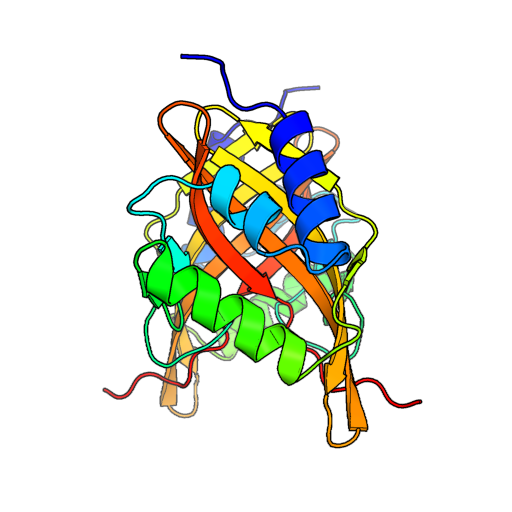 98.56 99 ALA B N 1
ATOM 1730 C CA . ALA B 1 99 ? 6.445 -0.538 8.844 1 98.56 99 ALA B CA 1
ATOM 1731 C C . ALA B 1 99 ? 6.609 0.181 7.508 1 98.56 99 ALA B C 1
ATOM 1733 O O . ALA B 1 99 ? 6.441 1.4 7.43 1 98.56 99 ALA B O 1
ATOM 1734 N N . ARG B 1 100 ? 6.934 -0.505 6.469 1 98.81 100 ARG B N 1
ATOM 1735 C CA . ARG B 1 100 ? 6.941 0.06 5.125 1 98.81 100 ARG B CA 1
ATOM 1736 C C . ARG B 1 100 ? 5.531 0.399 4.664 1 98.81 100 ARG B C 1
ATOM 1738 O O . ARG B 1 100 ? 4.562 -0.247 5.074 1 98.81 100 ARG B O 1
ATOM 1745 N N . MET B 1 101 ? 5.449 1.419 3.855 1 98.88 101 MET B N 1
ATOM 1746 C CA . MET B 1 101 ? 4.145 1.857 3.367 1 98.88 101 MET B CA 1
ATOM 1747 C C . MET B 1 101 ? 4.266 2.498 1.988 1 98.88 101 MET B C 1
ATOM 1749 O O . MET B 1 101 ? 5.371 2.793 1.532 1 98.88 101 MET B O 1
ATOM 1753 N N . ILE B 1 102 ? 3.158 2.629 1.258 1 98.88 102 ILE B N 1
ATOM 1754 C CA . ILE B 1 102 ? 3.047 3.371 0.007 1 98.88 102 ILE B CA 1
ATOM 1755 C C . ILE B 1 102 ? 1.888 4.359 0.094 1 98.88 102 ILE B C 1
ATOM 1757 O O . ILE B 1 102 ? 0.802 4.012 0.566 1 98.88 102 ILE B O 1
ATOM 1761 N N . ASP B 1 103 ? 2.107 5.539 -0.259 1 98.88 103 ASP B N 1
ATOM 1762 C CA . ASP B 1 103 ? 1.044 6.484 -0.584 1 98.88 103 ASP B CA 1
ATOM 1763 C C . ASP B 1 103 ? 0.88 6.629 -2.096 1 98.88 103 ASP B C 1
ATOM 1765 O O . ASP B 1 103 ? 1.826 6.992 -2.797 1 98.88 103 ASP B O 1
ATOM 1769 N N . ALA B 1 104 ? -0.295 6.324 -2.598 1 98.88 104 ALA B N 1
ATOM 1770 C CA . ALA B 1 104 ? -0.65 6.621 -3.984 1 98.88 104 ALA B CA 1
ATOM 1771 C C . ALA B 1 104 ? -1.364 7.965 -4.09 1 98.88 104 ALA B C 1
ATOM 1773 O O . ALA B 1 104 ? -2.264 8.266 -3.301 1 98.88 104 ALA B O 1
ATOM 1774 N N . PHE B 1 105 ? -0.969 8.734 -5.059 1 98.81 105 PHE B N 1
ATOM 1775 C CA . PHE B 1 105 ? -1.518 10.078 -5.234 1 98.81 105 PHE B CA 1
ATOM 1776 C C . PHE B 1 105 ? -2.164 10.219 -6.609 1 98.81 105 PHE B C 1
ATOM 1778 O O . PHE B 1 105 ? -1.69 9.641 -7.586 1 98.81 105 PHE B O 1
ATOM 1785 N N . THR B 1 106 ? -3.23 10.93 -6.641 1 98.56 106 THR B N 1
ATOM 1786 C CA . THR B 1 106 ? -3.793 11.484 -7.863 1 98.56 106 THR B CA 1
ATOM 1787 C C . THR B 1 106 ? -3.67 13.008 -7.871 1 98.56 106 THR B C 1
ATOM 1789 O O . THR B 1 106 ? -3.982 13.664 -6.879 1 98.56 106 THR B O 1
ATOM 1792 N N . PHE B 1 107 ? -3.191 13.508 -8.953 1 98.19 107 PHE B N 1
ATOM 1793 C CA . PHE B 1 107 ? -2.992 14.945 -9.062 1 98.19 107 PHE B CA 1
ATOM 1794 C C . PHE B 1 107 ? -4.082 15.586 -9.914 1 98.19 107 PHE B C 1
ATOM 1796 O O . PHE B 1 107 ? -4.578 14.969 -10.859 1 98.19 107 PHE B O 1
ATOM 1803 N N . ARG B 1 108 ? -4.445 16.75 -9.602 1 97.38 108 ARG B N 1
ATOM 1804 C CA . ARG B 1 108 ? -5.336 17.609 -10.383 1 97.38 108 ARG B CA 1
ATOM 1805 C C . ARG B 1 108 ? -4.961 19.078 -10.234 1 97.38 108 ARG B C 1
ATOM 1807 O O . ARG B 1 108 ? -4.809 19.578 -9.117 1 97.38 108 ARG B O 1
ATOM 1814 N N . ASP B 1 109 ? -4.723 19.734 -11.367 1 93.81 109 ASP B N 1
ATOM 1815 C CA . ASP B 1 109 ? -4.43 21.156 -11.398 1 93.81 109 ASP B CA 1
ATOM 1816 C C . ASP B 1 109 ? -3.195 21.484 -10.555 1 93.81 109 ASP B C 1
ATOM 1818 O O . ASP B 1 109 ? -3.207 22.438 -9.766 1 93.81 109 ASP B O 1
ATOM 1822 N N . GLY B 1 110 ? -2.246 20.594 -10.617 1 94.88 110 GLY B N 1
ATOM 1823 C CA . GLY B 1 110 ? -0.957 20.844 -9.992 1 94.88 110 GLY B CA 1
ATOM 1824 C C . GLY B 1 110 ? -0.957 20.578 -8.5 1 94.88 110 GLY B C 1
ATOM 1825 O O . GLY B 1 110 ? 0.04 20.828 -7.82 1 94.88 110 GLY B O 1
ATOM 1826 N N . LYS B 1 111 ? -2.037 20.047 -7.945 1 97.81 111 LYS B N 1
ATOM 1827 C CA . LYS B 1 111 ? -2.176 19.734 -6.527 1 97.81 111 LYS B CA 1
ATOM 1828 C C . LYS B 1 111 ? -2.535 18.266 -6.312 1 97.81 111 LYS B C 1
ATOM 1830 O O . LYS B 1 111 ? -2.852 17.562 -7.27 1 97.81 111 LYS B O 1
ATOM 1835 N N . ILE B 1 112 ? -2.424 17.844 -5.117 1 98.62 112 ILE B N 1
ATOM 1836 C CA . ILE B 1 112 ? -2.822 16.5 -4.75 1 98.62 112 ILE B CA 1
ATOM 1837 C C . ILE B 1 112 ? -4.332 16.438 -4.527 1 98.62 112 ILE B C 1
ATOM 1839 O O . ILE B 1 112 ? -4.855 17.094 -3.625 1 98.62 112 ILE B O 1
ATOM 1843 N N . ALA B 1 113 ? -5.012 15.719 -5.324 1 98.81 113 ALA B N 1
ATOM 1844 C CA . ALA B 1 113 ? -6.449 15.531 -5.172 1 98.81 113 ALA B CA 1
ATOM 1845 C C . ALA B 1 113 ? -6.758 14.328 -4.285 1 98.81 113 ALA B C 1
ATOM 1847 O O . ALA B 1 113 ? -7.766 14.312 -3.574 1 98.81 113 ALA B O 1
ATOM 1848 N N . VAL B 1 114 ? -5.941 13.297 -4.379 1 98.94 114 VAL B N 1
ATOM 1849 C CA . VAL B 1 114 ? -6.148 12.094 -3.586 1 98.94 114 VAL B CA 1
ATOM 1850 C C . VAL B 1 114 ? -4.82 11.633 -2.984 1 98.94 114 VAL B C 1
ATOM 1852 O O . VAL B 1 114 ? -3.795 11.617 -3.668 1 98.94 114 VAL B O 1
ATOM 1855 N N . LYS B 1 115 ? -4.773 11.383 -1.735 1 98.94 115 LYS B N 1
ATOM 1856 C CA . LYS B 1 115 ? -3.775 10.578 -1.029 1 98.94 115 LYS B CA 1
ATOM 1857 C C . LYS B 1 115 ? -4.371 9.258 -0.547 1 98.94 115 LYS B C 1
ATOM 1859 O O . LYS B 1 115 ? -5.328 9.25 0.225 1 98.94 115 LYS B O 1
ATOM 1864 N N . ASN B 1 116 ? -3.91 8.195 -1.058 1 98.94 116 ASN B N 1
ATOM 1865 C CA . ASN B 1 116 ? -4.359 6.848 -0.716 1 98.94 116 ASN B CA 1
ATOM 1866 C C . ASN B 1 116 ? -3.246 6.039 -0.057 1 98.94 116 ASN B C 1
ATOM 1868 O O . ASN B 1 116 ? -2.299 5.617 -0.724 1 98.94 116 ASN B O 1
ATOM 1872 N N . ALA B 1 117 ? -3.361 5.816 1.282 1 98.94 117 ALA B N 1
ATOM 1873 C CA . ALA B 1 117 ? -2.27 5.238 2.064 1 98.94 117 ALA B CA 1
ATOM 1874 C C . ALA B 1 117 ? -2.457 3.734 2.236 1 98.94 117 ALA B C 1
ATOM 1876 O O . ALA B 1 117 ? -3.568 3.266 2.492 1 98.94 117 ALA B O 1
ATOM 1877 N N . PHE B 1 118 ? -1.434 2.957 2.064 1 98.94 118 PHE B N 1
ATOM 1878 C CA . PHE B 1 118 ? -1.328 1.526 2.318 1 98.94 118 PHE B CA 1
ATOM 1879 C C . PHE B 1 118 ? -0.106 1.216 3.174 1 98.94 118 PHE B C 1
ATOM 1881 O O . PHE B 1 118 ? 0.969 1.778 2.957 1 98.94 118 PHE B O 1
ATOM 1888 N N . ARG B 1 119 ? -0.231 0.365 4.078 1 98.81 119 ARG B N 1
ATOM 1889 C CA . ARG B 1 119 ? 0.878 0.04 4.969 1 98.81 119 ARG B CA 1
ATOM 1890 C C . ARG B 1 119 ? 0.923 -1.456 5.262 1 98.81 119 ARG B C 1
ATOM 1892 O O . ARG B 1 119 ? -0.12 -2.104 5.375 1 98.81 119 ARG B O 1
ATOM 1899 N N . LYS B 1 120 ? 2.164 -1.991 5.418 1 98.81 120 LYS B N 1
ATOM 1900 C CA . LYS B 1 120 ? 2.314 -3.363 5.895 1 98.81 120 LYS B CA 1
ATOM 1901 C C . LYS B 1 120 ? 1.588 -3.566 7.223 1 98.81 120 LYS B C 1
ATOM 1903 O O . LYS B 1 120 ? 1.611 -2.691 8.086 1 98.81 120 LYS B O 1
ATOM 1908 N N . ASN B 1 121 ? 0.956 -4.676 7.266 1 97.75 121 ASN B N 1
ATOM 1909 C CA . ASN B 1 121 ? 0.455 -5.09 8.57 1 97.75 121 ASN B CA 1
ATOM 1910 C C . ASN B 1 121 ? 1.548 -5.75 9.406 1 97.75 121 ASN B C 1
ATOM 1912 O O . ASN B 1 121 ? 1.79 -6.949 9.289 1 97.75 121 ASN B O 1
ATOM 1916 N N . ARG B 1 122 ? 2.209 -4.984 10.211 1 98.12 122 ARG B N 1
ATOM 1917 C CA . ARG B 1 122 ? 3.301 -5.418 11.078 1 98.12 122 ARG B CA 1
ATOM 1918 C C . ARG B 1 122 ? 2.955 -5.191 12.547 1 98.12 122 ARG B C 1
ATOM 1920 O O . ARG B 1 122 ? 2.445 -4.133 12.914 1 98.12 122 ARG B O 1
ATOM 1927 N N . PRO B 1 123 ? 3.209 -6.184 13.406 1 97.06 123 PRO B N 1
ATOM 1928 C CA . PRO B 1 123 ? 3.002 -5.938 14.828 1 97.06 123 PRO B CA 1
ATOM 1929 C C . PRO B 1 123 ? 3.869 -4.801 15.367 1 97.06 123 PRO B C 1
ATOM 1931 O O . PRO B 1 123 ? 4.879 -4.445 14.75 1 97.06 123 PRO B O 1
ATOM 1934 N N . PRO B 1 124 ? 3.412 -4.273 16.453 1 96.88 124 PRO B N 1
ATOM 1935 C CA . PRO B 1 124 ? 4.238 -3.242 17.094 1 96.88 124 PRO B CA 1
ATOM 1936 C C . PRO B 1 124 ? 5.68 -3.697 17.312 1 96.88 124 PRO B C 1
ATOM 1938 O O . PRO B 1 124 ? 5.93 -4.895 17.484 1 96.88 124 PRO B O 1
ATOM 1941 N N . VAL B 1 125 ? 6.535 -2.699 17.281 1 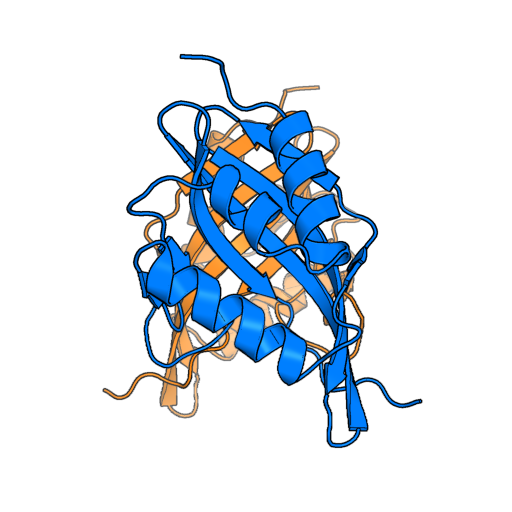93.69 125 VAL B N 1
ATOM 1942 C CA . VAL B 1 125 ? 7.949 -3.035 17.422 1 93.69 125 VAL B CA 1
ATOM 1943 C C . VAL B 1 125 ? 8.375 -2.875 18.875 1 93.69 125 VAL B C 1
ATOM 1945 O O . VAL B 1 125 ? 7.914 -1.959 19.578 1 93.69 125 VAL B O 1
ATOM 1948 N N . ASN B 1 126 ? 8.828 -3.859 19.375 1 77 126 ASN B N 1
ATOM 1949 C CA . ASN B 1 126 ? 9.344 -3.812 20.75 1 77 126 ASN B CA 1
ATOM 1950 C C . ASN B 1 126 ? 10.625 -2.99 20.844 1 77 126 ASN B C 1
ATOM 1952 O O . ASN B 1 126 ? 11.414 -2.959 19.891 1 77 126 ASN B O 1
ATOM 1956 N N . ALA B 1 127 ? 10.602 -2.109 21.938 1 60.66 127 ALA B N 1
ATOM 1957 C CA . ALA B 1 127 ? 11.844 -1.401 22.25 1 60.66 127 ALA B CA 1
ATOM 1958 C C . ALA B 1 127 ? 13.008 -2.373 22.375 1 60.66 127 ALA B C 1
ATOM 1960 O O . ALA B 1 127 ? 12.836 -3.516 22.797 1 60.66 127 ALA B O 1
#

pLDDT: mean 96.52, std 7.6, range [47.22, 98.94]

Foldseek 3Di:
DDAADQVLVVQLQVCLQVVPLVSNLVQEDQFAKEQDQADDDPLHDMQTGSVRVSVVSVVVCQQFVNWHWPPWDWDGDGQKIKIWTWIWTAGPVGFTDIWIKMWMFGHDPRGTRYTRIHTDDDHTDDD/DDAADQVLVVQLQVCLQVVPLVSNLVQEDQFAKEQDQADDDPLHDMQTGSVRVSVVSVVVCQQFVNWHWPPWDWDGDGQKIKIWTWIWTAGPVGFTDIWIKMWMFGHDPRGTRYTRIHTDPDHTDDD

Nearest PDB structures (foldseek):
  6wf4-assembly1_A  TM=8.334E-01  e=1.238E-07  Streptomyces sp. RM-5-8
  5aig-assembly2_B  TM=8.591E-01  e=6.156E-07  unidentified
  3ebt-assembly1_A-2  TM=8.587E-01  e=5.152E-07  Burkholderia pseudomallei K96243
  3f14-assembly1_A-2  TM=7.854E-01  e=6.624E-06  Cytophaga hutchinsonii ATCC 33406
  2imj-assembly2_D  TM=8.810E-01  e=9.038E-05  Pseudomonas protegens Pf-5

Solvent-accessible surface area (backbone atoms only — not comparable to full-atom values): 12486 Å² total; per-residue (Å²): 118,67,73,67,47,50,64,58,54,50,52,42,50,52,23,55,51,66,65,34,62,67,62,40,52,70,47,34,36,72,75,14,34,36,24,36,40,38,32,86,43,56,62,15,39,71,24,65,21,50,69,41,34,52,50,52,53,51,51,50,38,65,42,16,71,65,42,34,64,41,84,67,46,71,45,60,57,77,54,33,34,40,35,38,27,34,39,35,31,37,33,79,89,64,53,31,39,52,24,33,31,39,37,40,32,34,50,49,87,66,19,37,34,31,42,39,37,25,31,34,52,42,64,67,48,77,132,119,67,72,66,46,51,63,56,55,50,52,42,50,51,22,54,52,66,65,34,63,67,62,40,52,71,48,34,36,72,73,15,35,36,25,36,38,37,32,88,42,57,63,15,38,71,25,66,22,51,68,42,34,51,50,50,52,52,51,50,39,66,41,14,73,64,41,36,65,41,85,66,46,71,45,61,56,78,54,34,33,39,35,39,26,34,39,34,31,37,33,80,88,64,54,31,40,51,26,34,31,38,39,40,33,35,51,50,89,66,21,36,33,31,42,38,38,26,34,34,52,41,62,68,49,79,131

Organism: NCBI:txid3151122

Radius of gyration: 18.14 Å; Cα contacts (8 Å, |Δi|>4): 598; chains: 2; bounding box: 38×47×48 Å

InterPro domains:
  IPR032710 NTF2-like domain superfamily [SSF54427] (1-124)
  IPR037401 SnoaL-like domain [PF12680] (10-113)

Sequence (254 aa):
MSQPTTQLLEAFSDALNRHDIDAVMSMMTDDCVFHAIAGPELQGKSFVGQAEVRQGLENAWKTAPDASWTDAEHHVIGDKGFTESTYQGTTTDGVRSEARMIDAFTFRDGKIAVKNAFRKNRPPVNAMSQPTTQLLEAFSDALNRHDIDAVMSMMTDDCVFHAIAGPELQGKSFVGQAEVRQGLENAWKTAPDASWTDAEHHVIGDKGFTESTYQGTTTDGVRSEARMIDAFTFRDGKIAVKNAFRKNRPPVNA

Secondary structure (DSSP, 8-state):
-PPP-HHHHHHHHHHHHTT-HHHHHHTEEEEEEEE-SB-SSTT-SEEEHHHHHHHHHHHHHHHSTT-EEEEEEEEEETTEEEEEEEEEEE-TTS-EEEEEEEEEEEEETTEEEEEEEEE-B-PPPP-/-PPP-HHHHHHHHHHHHTT-HHHHHHTEEEEEEEE-SB-SSTT-SEEEHHHHHHHHHHHHHHHSTT-EEEEEEEEEETTEEEEEEEEEEE-TTS-EEEEEEEEEEEEETTEEEEEEEEE-B-PPPP-